Protein AF-A0A7S2RID3-F1 (afdb_monomer_lite)

InterPro domains:
  IPR044669 Voltage-dependent anion channel-forming protein YneE/VCCN1/2-like [PF25539] (15-288)
  IPR044669 Voltage-dependent anion channel-forming protein YneE/VCCN1/2-like [PTHR33281] (17-291)

Foldseek 3Di:
DDDDDDPDPVPPDPDPLLADACVVVVVCVVVLVVLLVVLLVVLQVLLVLLVVLLVLLLVLLVVLLLLLLVPCLDPLHDPQSVLLSLLLNLLSLLLLQCCLACVQAVHDRDPVNLCVQQDDDDPDPDDDPDDPCPPQDSQLSSLCSQQVLVVDDPVVVVVPVSVVSSVCSVPDDSLVSLVSNLVSCVVRCVVDDPVSNVVSVVSSVSSVVSSVSSVCSRVDADPPVSLVVSVVVLVVSLVCVLSNCCVVDVVPDDPVVSVVVSVVVNCVSVVSSVSSVLSSSNSNNDPSVVSSVVSVVVSVVSSVVSVVSVD

Sequence (311 aa):
GEFPSSLSATDIVSLPQLQLPIIPFELTAPVLGLLLVFRTDAAYERFKQGSALSWDMTASTRNVMRRFASWTARDICTDTERTAGRDLIDACCILHGWIMGEYLRGEEVSDAVTSKFLEQPSDDDDDDGRGSRSGSSLQTALLHKALAVRSLTEEERTAINVEELDRLGEHMTPSLAMTAISLGATQRLPSLTDQENIAIDDCFAELTINLANCEKLLRTPIPLGYTRYAVRFLWIWLILLPFALVRPFYQFGEQPILVLAMLFISYVFLSIEDIAVQIEEPFVTLPLELHQKWLLWDAEQMQALMRWTDK

Radius of gyration: 30.84 Å; chains: 1; bounding box: 90×43×79 Å

Structure (mmCIF, N/CA/C/O backbone):
data_AF-A0A7S2RID3-F1
#
_entry.id   AF-A0A7S2RID3-F1
#
loop_
_atom_site.group_PDB
_atom_site.id
_atom_site.type_symbol
_atom_site.label_atom_id
_atom_site.label_alt_id
_atom_site.label_comp_id
_atom_site.label_asym_id
_atom_site.label_entity_id
_atom_site.label_seq_id
_atom_site.pdbx_PDB_ins_code
_atom_site.Cartn_x
_atom_site.Cartn_y
_atom_site.Cartn_z
_atom_site.occupancy
_atom_site.B_iso_or_equiv
_atom_site.auth_seq_id
_atom_site.auth_comp_id
_atom_site.auth_asym_id
_atom_site.auth_atom_id
_atom_site.pdbx_PDB_model_num
ATOM 1 N N . GLY A 1 1 ? -65.624 -30.146 41.210 1.00 35.66 1 GLY A N 1
ATOM 2 C CA . GLY A 1 1 ? -64.317 -29.964 40.562 1.00 35.66 1 GLY A CA 1
ATOM 3 C C . GLY A 1 1 ? -64.118 -28.487 40.388 1.00 35.66 1 GLY A C 1
ATOM 4 O O . GLY A 1 1 ? -64.586 -27.943 39.401 1.00 35.66 1 GLY A O 1
ATOM 5 N N . GLU A 1 2 ? -63.554 -27.841 41.400 1.00 34.19 2 GLU A N 1
ATOM 6 C CA . GLU A 1 2 ? -63.254 -26.412 41.374 1.00 34.19 2 GLU A CA 1
ATOM 7 C C . GLU A 1 2 ? -61.849 -26.245 40.795 1.00 34.19 2 GLU A C 1
ATOM 9 O O . GLU A 1 2 ? -60.880 -26.767 41.342 1.00 34.19 2 GLU A O 1
ATOM 14 N N . PHE A 1 3 ? -61.750 -25.575 39.649 1.00 36.88 3 PHE A N 1
ATOM 15 C CA . PHE A 1 3 ? -60.478 -25.081 39.137 1.00 36.88 3 PHE A CA 1
ATOM 16 C C . PHE A 1 3 ? -60.140 -23.785 39.884 1.00 36.88 3 PHE A C 1
ATOM 18 O O . PHE A 1 3 ? -60.966 -22.870 39.866 1.00 36.88 3 PHE A O 1
ATOM 25 N N . PRO A 1 4 ? -58.959 -23.655 40.514 1.00 42.16 4 PRO A N 1
ATOM 26 C CA . PRO A 1 4 ? -58.543 -22.383 41.073 1.00 42.16 4 PRO A CA 1
ATOM 27 C C . PRO A 1 4 ? -58.105 -21.446 39.940 1.00 42.16 4 PRO A C 1
ATOM 29 O O . PRO A 1 4 ? -57.156 -21.706 39.200 1.00 42.16 4 PRO A O 1
ATOM 32 N N . SER A 1 5 ? -58.848 -20.353 39.807 1.00 49.66 5 SER A N 1
ATOM 33 C CA . SER A 1 5 ? -58.503 -19.154 39.052 1.00 49.66 5 SER A CA 1
ATOM 34 C C . SER A 1 5 ? -57.367 -18.377 39.730 1.00 49.66 5 SER A C 1
ATOM 36 O O . SER A 1 5 ? -57.306 -18.335 40.954 1.00 49.66 5 SER A O 1
ATOM 38 N N . SER A 1 6 ? -56.559 -17.708 38.900 1.00 43.12 6 SER A N 1
ATOM 39 C CA . SER A 1 6 ? -55.469 -16.762 39.202 1.00 43.12 6 SER A CA 1
ATOM 40 C C . SER A 1 6 ? -54.132 -17.348 39.678 1.00 43.12 6 SER A C 1
ATOM 42 O O . SER A 1 6 ? -53.769 -17.252 40.845 1.00 43.12 6 SER A O 1
ATOM 44 N N . LEU A 1 7 ? -53.333 -17.829 38.723 1.00 41.69 7 LEU A N 1
ATOM 45 C CA . LEU A 1 7 ? -51.889 -17.586 38.757 1.00 41.69 7 LEU A CA 1
ATOM 46 C C . LEU A 1 7 ? -51.685 -16.149 38.266 1.00 41.69 7 LEU A C 1
ATOM 48 O O . LEU A 1 7 ? -51.884 -15.865 37.083 1.00 41.69 7 LEU A O 1
ATOM 52 N N . SER A 1 8 ? -51.381 -15.220 39.170 1.00 38.81 8 SER A N 1
ATOM 53 C CA . SER A 1 8 ? -50.935 -13.892 38.765 1.00 38.81 8 SER A CA 1
ATOM 54 C C . SER A 1 8 ? -49.622 -14.035 37.995 1.00 38.81 8 SER A C 1
ATOM 56 O O . SER A 1 8 ? -48.714 -14.761 38.394 1.00 38.81 8 SER A O 1
ATOM 58 N N . ALA A 1 9 ? -49.492 -13.304 36.888 1.00 42.91 9 ALA A N 1
ATOM 59 C CA . ALA A 1 9 ? -48.269 -13.242 36.083 1.00 42.91 9 ALA A CA 1
ATOM 60 C C . ALA A 1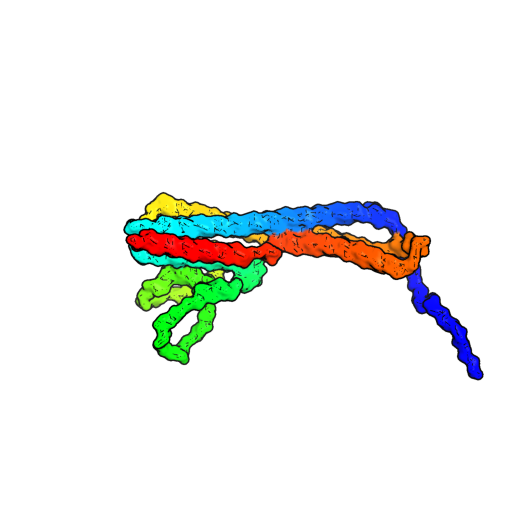 9 ? -47.052 -12.649 36.838 1.00 42.91 9 ALA A C 1
ATOM 62 O O . ALA A 1 9 ? -46.000 -12.439 36.246 1.00 42.91 9 ALA A O 1
ATOM 63 N N . THR A 1 10 ? -47.189 -12.371 38.138 1.00 47.78 10 THR A N 1
ATOM 64 C CA . THR A 1 10 ? -46.144 -11.856 39.030 1.00 47.78 10 THR A CA 1
ATOM 65 C C . THR A 1 10 ? -45.247 -12.944 39.619 1.00 47.78 10 THR A C 1
ATOM 67 O O . THR A 1 10 ? -44.202 -12.607 40.165 1.00 47.78 10 THR A O 1
ATOM 70 N N . ASP A 1 11 ? -45.618 -14.222 39.497 1.00 37.44 11 ASP A N 1
ATOM 71 C CA . ASP A 1 11 ? -44.883 -15.330 40.131 1.00 37.44 11 ASP A CA 1
ATOM 72 C C . ASP A 1 11 ? -43.911 -16.049 39.181 1.00 37.44 11 ASP A C 1
ATOM 74 O O . ASP A 1 11 ? -43.192 -16.967 39.582 1.00 37.44 11 ASP A O 1
ATOM 78 N N . ILE A 1 12 ? -43.833 -15.623 37.916 1.00 46.06 12 ILE A N 1
ATOM 79 C CA . ILE A 1 12 ? -42.855 -16.167 36.974 1.00 46.06 12 ILE A CA 1
ATOM 80 C C . ILE A 1 12 ? -41.541 -15.404 37.172 1.00 46.06 12 ILE A C 1
ATOM 82 O O . ILE A 1 12 ? -41.290 -14.358 36.584 1.00 46.06 12 ILE A O 1
ATOM 86 N N . VAL A 1 13 ? -40.696 -16.003 38.006 1.00 46.62 13 VAL A N 1
ATOM 87 C CA . VAL A 1 13 ? -39.291 -15.672 38.266 1.00 46.62 13 VAL A CA 1
ATOM 88 C C . VAL A 1 13 ? -39.058 -14.507 39.236 1.00 46.62 13 VAL A C 1
ATOM 90 O O . VAL A 1 13 ? -38.649 -13.407 38.870 1.00 46.62 13 VAL A O 1
ATOM 93 N N . SER A 1 14 ? -39.165 -14.803 40.533 1.00 47.06 14 SER A N 1
ATOM 94 C CA . SER A 1 14 ? -38.423 -14.082 41.571 1.00 47.06 14 SER A CA 1
ATOM 95 C C . SER A 1 14 ? -36.916 -14.348 41.406 1.00 47.06 14 SER A C 1
ATOM 97 O O . SER A 1 14 ? -36.317 -15.118 42.161 1.00 47.06 14 SER A O 1
ATOM 99 N N . LEU A 1 15 ? -36.293 -13.765 40.375 1.00 48.03 15 LEU A N 1
ATOM 100 C CA . LEU A 1 15 ? -34.836 -13.677 40.306 1.00 48.03 15 LEU A CA 1
ATOM 101 C C . LEU A 1 15 ? -34.362 -12.893 41.539 1.00 48.03 15 LEU A C 1
ATOM 103 O O . LEU A 1 15 ? -35.001 -11.896 41.896 1.00 48.03 15 LEU A O 1
ATOM 107 N N . PRO A 1 16 ? -33.258 -13.290 42.199 1.00 51.72 16 PRO A N 1
ATOM 108 C CA . PRO A 1 16 ? -32.632 -12.417 43.181 1.00 51.72 16 PRO A CA 1
ATOM 109 C C . PRO A 1 16 ? -32.383 -11.067 42.502 1.00 51.72 16 PRO A C 1
ATOM 111 O O . PRO A 1 16 ? -31.773 -11.016 41.433 1.00 51.72 16 PRO A O 1
ATOM 114 N N . GLN A 1 17 ? -32.907 -9.981 43.079 1.00 62.25 17 GLN A N 1
ATOM 115 C CA . GLN A 1 17 ? -32.712 -8.637 42.542 1.00 62.25 17 GLN A CA 1
ATOM 116 C C . GLN A 1 17 ? -31.235 -8.263 42.710 1.00 62.25 17 GLN A C 1
ATOM 118 O O . GLN A 1 17 ? -30.842 -7.666 43.711 1.00 62.25 17 GLN A O 1
ATOM 123 N N . LEU A 1 18 ? -30.402 -8.660 41.747 1.00 66.81 18 LEU A N 1
ATOM 124 C CA . LEU A 1 18 ? -29.015 -8.238 41.659 1.00 66.81 18 LEU A CA 1
ATOM 125 C C . LEU A 1 18 ? -29.032 -6.740 41.327 1.00 66.81 18 LEU A C 1
ATOM 127 O O . LEU A 1 18 ? -29.261 -6.345 40.188 1.00 66.81 18 LEU A O 1
ATOM 131 N N . GLN A 1 19 ? -28.899 -5.902 42.352 1.00 74.38 19 GLN A N 1
ATOM 132 C CA . GLN A 1 19 ? -28.949 -4.446 42.236 1.00 74.38 19 GLN A CA 1
ATOM 133 C C . GLN A 1 19 ? -27.549 -3.880 42.429 1.00 74.38 19 GLN A C 1
ATOM 135 O O . GLN A 1 19 ? -26.900 -4.173 43.435 1.00 74.38 19 GLN A O 1
ATOM 140 N N . LEU A 1 20 ? -27.104 -3.039 41.496 1.00 85.25 20 LEU A N 1
ATOM 141 C CA . LEU A 1 20 ? -25.837 -2.326 41.618 1.00 85.25 20 LEU A CA 1
ATOM 142 C C . LEU A 1 20 ? -26.077 -0.835 41.892 1.00 85.25 20 LEU A C 1
ATOM 144 O O . LEU A 1 20 ? -27.026 -0.255 41.360 1.00 85.25 20 LEU A O 1
ATOM 148 N N . PRO A 1 21 ? -25.238 -0.187 42.718 1.00 87.38 21 PRO A N 1
ATOM 149 C CA . PRO A 1 21 ? -25.270 1.264 42.864 1.00 87.38 21 PRO A CA 1
ATOM 150 C C . PRO A 1 21 ? -24.861 1.946 41.546 1.00 87.38 21 PRO A C 1
ATOM 152 O O . PRO A 1 21 ? -23.990 1.444 40.839 1.00 87.38 21 PRO A O 1
ATOM 155 N N . ILE A 1 22 ? -25.450 3.108 41.236 1.00 87.06 22 ILE A N 1
ATOM 156 C CA . ILE A 1 22 ? -25.150 3.869 40.004 1.00 87.06 22 ILE A CA 1
ATOM 157 C C . ILE A 1 22 ? -23.853 4.689 40.091 1.00 87.06 22 ILE A C 1
ATOM 159 O O . ILE A 1 22 ? -23.191 4.903 39.081 1.00 87.06 22 ILE A O 1
ATOM 163 N N . ILE A 1 23 ? -23.437 5.078 41.302 1.00 90.00 23 ILE A N 1
ATOM 164 C CA . ILE A 1 23 ? -22.265 5.938 41.555 1.00 90.00 23 ILE A CA 1
ATOM 165 C C . ILE A 1 23 ? -20.981 5.425 40.865 1.00 90.00 23 ILE A C 1
ATOM 167 O O . ILE A 1 23 ? -20.293 6.221 40.228 1.00 90.00 23 ILE A O 1
ATOM 171 N N . PRO A 1 24 ? -20.635 4.119 40.909 1.00 90.12 24 PRO A N 1
ATOM 172 C CA . PRO A 1 24 ? -19.477 3.609 40.176 1.00 90.12 24 PRO A CA 1
ATOM 173 C C . PRO A 1 24 ? -19.556 3.831 38.660 1.00 90.12 24 PRO A C 1
ATOM 175 O O . PRO A 1 24 ? -18.526 4.065 38.034 1.00 90.12 24 PRO A O 1
ATOM 178 N N . PHE A 1 25 ? -20.747 3.791 38.058 1.00 90.94 25 PHE A N 1
ATOM 179 C CA . PHE A 1 25 ? -20.929 4.025 36.621 1.00 90.94 25 PHE A CA 1
ATOM 180 C C . PHE A 1 25 ? -20.755 5.496 36.267 1.00 90.94 25 PHE A C 1
ATOM 182 O O . PHE A 1 25 ? -20.102 5.796 35.275 1.00 90.94 25 PHE A O 1
ATOM 189 N N . GLU A 1 26 ? -21.256 6.408 37.099 1.00 90.94 26 GLU A N 1
ATOM 190 C CA . GLU A 1 26 ? -21.057 7.851 36.915 1.00 90.94 26 GLU A CA 1
ATOM 191 C C . GLU A 1 26 ? -19.574 8.236 36.989 1.00 90.94 26 GLU A C 1
ATOM 193 O O . GLU A 1 26 ? -19.104 9.051 36.201 1.00 90.94 26 GLU A O 1
ATOM 198 N N . LEU A 1 27 ? -18.815 7.604 37.890 1.00 93.88 27 LEU A N 1
ATOM 199 C CA . LEU A 1 27 ? -17.375 7.841 38.033 1.00 93.88 27 LEU A CA 1
ATOM 200 C C . LEU A 1 27 ? -16.550 7.213 36.902 1.00 93.88 27 LEU A C 1
ATOM 202 O O . LEU A 1 27 ? -15.526 7.764 36.501 1.00 93.88 27 LEU A O 1
ATOM 206 N N . THR A 1 28 ? -16.969 6.052 36.396 1.00 94.25 28 THR A N 1
ATOM 207 C CA . THR A 1 28 ? -16.218 5.304 35.374 1.00 94.25 28 THR A CA 1
ATOM 208 C C . THR A 1 28 ? -16.602 5.668 33.941 1.00 94.25 28 THR A C 1
ATOM 210 O O . THR A 1 28 ? -15.786 5.470 33.045 1.00 94.25 28 THR A O 1
ATOM 213 N N . ALA A 1 29 ? -17.784 6.245 33.700 1.00 92.56 29 ALA A N 1
ATOM 214 C CA . ALA A 1 29 ? -18.227 6.637 32.362 1.00 92.56 29 ALA A CA 1
ATOM 215 C C . ALA A 1 29 ? -17.296 7.661 31.676 1.00 92.56 29 ALA A C 1
ATOM 217 O O . ALA A 1 29 ? -16.956 7.441 30.512 1.00 92.56 29 ALA A O 1
ATOM 218 N N . PRO A 1 30 ? -16.795 8.721 32.349 1.00 94.31 30 PRO A N 1
ATOM 219 C CA . PRO A 1 30 ? -15.819 9.629 31.743 1.00 94.31 30 PRO A CA 1
ATOM 220 C C . PRO A 1 30 ? -14.499 8.933 31.398 1.00 94.31 30 PRO A C 1
ATOM 222 O O . PRO A 1 30 ? -13.898 9.221 30.367 1.00 94.31 30 PRO A O 1
ATOM 225 N N . VAL A 1 31 ? -14.064 7.989 32.240 1.00 93.94 31 VAL A N 1
ATOM 226 C CA . VAL A 1 31 ? -12.847 7.197 32.007 1.00 93.94 31 VAL A CA 1
ATOM 227 C C . VAL A 1 31 ? -13.021 6.298 30.784 1.00 93.94 31 VAL A C 1
ATOM 229 O O . VAL A 1 31 ? -12.125 6.243 29.947 1.00 93.94 31 VAL A O 1
ATOM 232 N N . LEU A 1 32 ? -14.180 5.643 30.646 1.00 93.69 32 LEU A N 1
ATOM 233 C CA . LEU A 1 32 ? -14.528 4.849 29.466 1.00 93.69 32 LEU A CA 1
ATOM 234 C C . LEU A 1 32 ? -14.538 5.710 28.200 1.00 93.69 32 LEU A C 1
ATOM 236 O O . LEU A 1 32 ? -13.930 5.332 27.203 1.00 93.69 32 LEU A O 1
ATOM 240 N N . GLY A 1 33 ? -15.185 6.877 28.254 1.00 92.56 33 GLY A N 1
ATOM 241 C CA . GLY A 1 33 ? -15.228 7.815 27.134 1.00 92.56 33 GLY A CA 1
ATOM 242 C C . GLY A 1 33 ? -13.831 8.260 26.700 1.00 92.56 33 GLY A C 1
ATOM 243 O O . GLY A 1 33 ? -13.496 8.168 25.524 1.00 92.56 33 GLY A O 1
ATOM 244 N N . LEU A 1 34 ? -12.986 8.669 27.649 1.00 93.19 34 LEU A N 1
ATOM 245 C CA . LEU A 1 34 ? -11.610 9.085 27.370 1.00 93.19 34 LEU A CA 1
ATOM 246 C C . LEU A 1 34 ? -10.763 7.945 26.788 1.00 93.19 34 LEU A C 1
ATOM 248 O O . LEU A 1 34 ? -9.993 8.152 25.852 1.00 93.19 34 LEU A O 1
ATOM 252 N N . LEU A 1 35 ? -10.919 6.736 27.327 1.00 92.19 35 LEU A N 1
ATOM 253 C CA . LEU A 1 35 ? -10.219 5.550 26.847 1.00 92.19 35 LEU A CA 1
ATOM 254 C C . LEU A 1 35 ? -10.598 5.219 25.395 1.00 92.19 35 LEU A C 1
ATOM 256 O O . LEU A 1 35 ? -9.714 4.906 24.601 1.00 92.19 35 LEU A O 1
ATOM 260 N N . LEU A 1 36 ? -11.879 5.340 25.033 1.00 92.56 36 LEU A N 1
ATOM 261 C CA . LEU A 1 36 ? -12.332 5.134 23.657 1.00 92.56 36 LEU A CA 1
ATOM 262 C C . LEU A 1 36 ? -11.823 6.223 22.718 1.00 92.56 36 LEU A C 1
ATOM 264 O O . LEU A 1 36 ? -11.374 5.897 21.626 1.00 92.56 36 LEU A O 1
ATOM 268 N N . VAL A 1 37 ? -11.814 7.486 23.157 1.00 94.00 37 VAL A N 1
ATOM 269 C CA . VAL A 1 37 ? -11.265 8.601 22.369 1.00 94.00 37 VAL A CA 1
ATOM 270 C C . VAL A 1 37 ? -9.793 8.365 22.042 1.00 94.00 37 VAL A C 1
ATOM 272 O O . VAL A 1 37 ? -9.417 8.415 20.873 1.00 94.00 37 VAL A O 1
ATOM 275 N N . PHE A 1 38 ? -8.960 8.049 23.038 1.00 92.75 38 PHE A N 1
ATOM 276 C CA . PHE A 1 38 ? -7.546 7.762 22.783 1.00 92.75 38 PHE A CA 1
ATOM 277 C C . PHE A 1 38 ? -7.351 6.546 21.880 1.00 92.75 38 PHE A C 1
ATOM 279 O O . PHE A 1 38 ? -6.426 6.522 21.069 1.00 92.75 38 PHE A O 1
ATOM 286 N N . ARG A 1 39 ? -8.239 5.554 21.985 1.00 92.25 39 ARG A N 1
ATOM 287 C CA . ARG A 1 39 ? -8.187 4.384 21.119 1.00 92.25 39 ARG A CA 1
ATOM 288 C C . ARG A 1 39 ? -8.486 4.743 19.671 1.00 92.25 39 ARG A C 1
ATOM 290 O O . ARG A 1 39 ? -7.715 4.376 18.788 1.00 92.25 39 ARG A O 1
ATOM 297 N N . THR A 1 40 ? -9.571 5.473 19.436 1.00 94.06 40 THR A N 1
ATOM 298 C CA . THR A 1 40 ? -9.921 5.949 18.096 1.00 94.06 40 THR A CA 1
ATOM 299 C C . THR A 1 40 ? -8.849 6.867 17.525 1.00 94.06 40 THR A C 1
ATOM 301 O O . THR A 1 40 ? -8.566 6.778 16.339 1.00 94.06 40 THR A O 1
ATOM 304 N N . ASP A 1 41 ? -8.212 7.697 18.353 1.00 94.62 41 ASP A N 1
ATOM 305 C CA . ASP A 1 41 ? -7.150 8.613 17.930 1.00 94.62 41 ASP A CA 1
ATOM 306 C C . ASP A 1 41 ? -5.894 7.855 17.469 1.00 94.62 41 ASP A C 1
ATOM 308 O O . ASP A 1 41 ? -5.390 8.087 16.371 1.00 94.62 41 ASP A O 1
ATOM 312 N N . ALA A 1 42 ? -5.446 6.862 18.245 1.00 93.44 42 ALA A N 1
ATOM 313 C CA . ALA A 1 42 ? -4.314 6.016 17.871 1.00 93.44 42 ALA A CA 1
ATOM 314 C C . ALA A 1 42 ? -4.574 5.219 16.579 1.00 93.44 42 ALA A C 1
ATOM 316 O O . ALA A 1 42 ? -3.691 5.111 15.724 1.00 93.44 42 ALA A O 1
ATOM 317 N N . ALA A 1 43 ? -5.786 4.679 16.423 1.00 93.56 43 ALA A N 1
ATOM 318 C CA . ALA A 1 43 ? -6.184 3.966 15.213 1.00 93.56 43 ALA A CA 1
ATOM 319 C C . ALA A 1 43 ? -6.299 4.918 14.006 1.00 93.56 43 ALA A C 1
ATOM 321 O O . ALA A 1 43 ? -5.843 4.596 12.910 1.00 93.56 43 ALA A O 1
ATOM 322 N N . TYR A 1 44 ? -6.820 6.130 14.209 1.00 95.25 44 TYR A N 1
ATOM 323 C CA . TYR A 1 44 ? -6.929 7.148 13.167 1.00 95.25 44 TYR A CA 1
ATOM 324 C C . TYR A 1 44 ? -5.566 7.654 12.679 1.00 95.25 44 TYR A C 1
ATOM 326 O O . TYR A 1 44 ? -5.363 7.821 11.476 1.00 95.25 44 TYR A O 1
ATOM 334 N N . GLU A 1 45 ? -4.601 7.866 13.574 1.00 95.44 45 GLU A N 1
ATOM 335 C CA . GLU A 1 45 ? -3.252 8.285 13.181 1.00 95.44 45 GLU A CA 1
ATOM 336 C C . GLU A 1 45 ? -2.569 7.213 12.316 1.00 95.44 45 GLU A C 1
ATOM 338 O O . GLU A 1 45 ? -1.961 7.522 11.289 1.00 95.44 45 GLU A O 1
ATOM 343 N N . ARG A 1 46 ? -2.758 5.934 12.661 1.00 94.81 46 ARG A N 1
ATOM 344 C CA . ARG A 1 46 ? -2.320 4.800 11.838 1.00 94.81 46 ARG A CA 1
ATOM 345 C C . ARG A 1 46 ? -3.015 4.781 10.473 1.00 94.81 46 ARG A C 1
ATOM 347 O O . ARG A 1 46 ? -2.340 4.597 9.459 1.00 94.81 46 ARG A O 1
ATOM 354 N N . PHE A 1 47 ? -4.325 5.032 10.432 1.00 95.62 47 PHE A N 1
ATOM 355 C CA . PHE A 1 47 ? -5.083 5.140 9.184 1.00 95.62 47 PHE A CA 1
ATOM 356 C C . PHE A 1 47 ? -4.532 6.236 8.265 1.00 95.62 47 PHE A C 1
ATOM 358 O O . PHE A 1 47 ? -4.258 6.013 7.084 1.00 95.62 47 PHE A O 1
ATOM 365 N N . LYS A 1 48 ? -4.319 7.425 8.831 1.00 96.00 48 LYS A N 1
ATOM 366 C CA . LYS A 1 48 ? -3.774 8.587 8.129 1.00 96.00 48 LYS A CA 1
ATOM 367 C C . LYS A 1 48 ? -2.379 8.308 7.565 1.00 96.00 48 LYS A C 1
ATOM 369 O O . LYS A 1 48 ? -2.111 8.670 6.420 1.00 96.00 48 LYS A O 1
ATOM 374 N N . GLN A 1 49 ? -1.516 7.644 8.335 1.00 96.19 49 GLN A N 1
ATOM 375 C CA . GLN A 1 49 ? -0.190 7.227 7.873 1.00 96.19 49 GLN A CA 1
ATOM 376 C C . GLN A 1 49 ? -0.277 6.222 6.719 1.00 96.19 49 GLN A C 1
ATOM 378 O O . GLN A 1 49 ? 0.403 6.403 5.714 1.00 96.19 49 GLN A O 1
ATOM 383 N N . GLY A 1 50 ? -1.148 5.211 6.813 1.00 95.06 50 GLY A N 1
ATOM 384 C CA . GLY A 1 50 ? -1.360 4.247 5.727 1.00 95.06 50 GLY A CA 1
ATOM 385 C C . GLY A 1 50 ? -1.844 4.909 4.435 1.00 95.06 50 GLY A C 1
ATOM 386 O O . GLY A 1 50 ? -1.340 4.606 3.355 1.00 95.06 50 GLY A O 1
ATOM 387 N N . SER A 1 51 ? -2.754 5.881 4.552 1.00 95.12 51 SER A N 1
ATOM 388 C CA . SER A 1 51 ? -3.219 6.683 3.416 1.00 95.12 51 SER A CA 1
ATOM 389 C C . SER A 1 51 ? -2.070 7.452 2.760 1.00 95.12 51 SER A C 1
ATOM 391 O O . SER A 1 51 ? -1.862 7.319 1.555 1.00 95.12 51 SER A O 1
ATOM 393 N N . ALA A 1 52 ? -1.264 8.182 3.540 1.00 96.56 52 ALA A N 1
ATOM 394 C CA . ALA A 1 52 ? -0.107 8.915 3.020 1.00 96.56 52 ALA A CA 1
ATOM 395 C C . ALA A 1 52 ? 0.885 7.993 2.286 1.00 96.56 52 ALA A C 1
ATOM 397 O O . ALA A 1 52 ? 1.228 8.253 1.136 1.00 96.56 52 ALA A O 1
ATOM 398 N N . LEU A 1 53 ? 1.244 6.858 2.896 1.00 96.12 53 LEU A N 1
ATOM 399 C CA . LEU A 1 53 ? 2.160 5.885 2.297 1.00 96.12 53 LEU A CA 1
ATOM 400 C C . LEU A 1 53 ? 1.635 5.298 0.978 1.00 96.12 53 LEU A C 1
ATOM 402 O O . LEU A 1 53 ? 2.414 5.068 0.054 1.00 96.12 53 LEU A O 1
ATOM 406 N N . SER A 1 54 ? 0.320 5.085 0.855 1.00 94.94 54 SER A N 1
ATOM 407 C CA . SER A 1 54 ? -0.282 4.591 -0.392 1.00 94.94 54 SER A CA 1
ATOM 408 C C . SER A 1 54 ? -0.163 5.595 -1.551 1.00 94.94 54 SER A C 1
ATOM 410 O O . SER A 1 54 ? 0.083 5.213 -2.704 1.00 94.94 54 SER A O 1
ATOM 412 N N . TRP A 1 55 ? -0.263 6.893 -1.247 1.00 95.00 55 TRP A N 1
ATOM 413 C CA . TRP A 1 55 ? -0.037 7.962 -2.216 1.00 95.00 55 TRP A CA 1
ATOM 414 C C . TRP A 1 55 ? 1.436 8.078 -2.589 1.00 95.00 55 TRP A C 1
ATOM 416 O O . TRP A 1 55 ? 1.737 8.148 -3.781 1.00 95.00 55 TRP A O 1
ATOM 426 N N . ASP A 1 56 ? 2.336 8.023 -1.605 1.00 96.75 56 ASP A N 1
ATOM 427 C CA . ASP A 1 56 ? 3.784 8.088 -1.825 1.00 96.75 56 ASP A CA 1
ATOM 428 C C . ASP A 1 56 ? 4.261 6.925 -2.709 1.00 96.75 56 ASP A C 1
ATOM 430 O O . ASP A 1 56 ? 4.950 7.139 -3.704 1.00 96.75 56 ASP A O 1
ATOM 434 N N . MET A 1 57 ? 3.792 5.702 -2.446 1.00 95.69 57 MET A N 1
ATOM 435 C CA . MET A 1 57 ? 4.052 4.525 -3.287 1.00 95.69 57 MET A CA 1
ATOM 436 C C . MET A 1 57 ? 3.610 4.736 -4.746 1.00 95.69 57 MET A C 1
ATOM 438 O O . MET A 1 57 ? 4.337 4.422 -5.695 1.00 95.69 57 MET A O 1
ATOM 442 N N . THR A 1 58 ? 2.417 5.300 -4.945 1.00 95.62 58 THR A N 1
ATOM 443 C CA . THR A 1 58 ? 1.893 5.596 -6.286 1.00 95.62 58 THR A CA 1
ATOM 444 C C . THR A 1 58 ? 2.705 6.703 -6.966 1.00 95.62 58 THR A C 1
ATOM 446 O O . THR A 1 58 ? 3.000 6.613 -8.158 1.00 95.62 58 THR A O 1
ATOM 449 N N . ALA A 1 59 ? 3.103 7.737 -6.224 1.00 96.12 59 ALA A N 1
ATOM 450 C CA . ALA A 1 59 ? 3.901 8.848 -6.729 1.00 96.12 59 ALA A CA 1
ATOM 451 C C . ALA A 1 59 ? 5.307 8.402 -7.159 1.00 96.12 59 ALA A C 1
ATOM 453 O O . ALA A 1 59 ? 5.724 8.714 -8.277 1.00 96.12 59 ALA A O 1
ATOM 454 N N . SER A 1 60 ? 6.011 7.619 -6.337 1.00 96.50 60 SER A N 1
ATOM 455 C CA . SER A 1 60 ? 7.335 7.097 -6.692 1.00 96.50 60 SER A CA 1
ATOM 456 C C . SER A 1 60 ? 7.258 6.156 -7.900 1.00 96.50 60 SER A C 1
ATOM 458 O O . SER A 1 60 ? 8.085 6.261 -8.805 1.00 96.50 60 SER A O 1
ATOM 460 N N . THR A 1 61 ? 6.211 5.324 -8.004 1.00 96.75 61 THR A N 1
ATOM 461 C CA . THR A 1 61 ? 5.989 4.482 -9.197 1.00 96.75 61 THR A CA 1
ATOM 462 C C . THR A 1 61 ? 5.785 5.331 -10.458 1.00 96.75 61 THR A C 1
ATOM 464 O O . THR A 1 61 ? 6.429 5.093 -11.481 1.00 96.75 61 THR A O 1
ATOM 467 N N . ARG A 1 62 ? 4.953 6.383 -10.388 1.00 95.94 62 ARG A N 1
ATOM 468 C CA . ARG A 1 62 ? 4.772 7.337 -11.498 1.00 95.94 62 ARG A CA 1
ATOM 469 C C . ARG A 1 62 ? 6.080 8.010 -11.896 1.00 95.94 62 ARG A C 1
ATOM 471 O O . ARG A 1 62 ? 6.313 8.219 -13.084 1.00 95.94 62 ARG A O 1
ATOM 478 N N . ASN A 1 63 ? 6.932 8.356 -10.932 1.00 95.88 63 ASN A N 1
ATOM 479 C CA . ASN A 1 63 ? 8.226 8.978 -11.206 1.00 95.88 63 ASN A CA 1
ATOM 480 C C . ASN A 1 63 ? 9.151 8.050 -12.002 1.00 95.88 63 ASN A C 1
ATOM 482 O O . ASN A 1 63 ? 9.786 8.519 -12.949 1.00 95.88 63 ASN A O 1
ATOM 486 N N . VAL A 1 64 ? 9.179 6.754 -11.671 1.00 96.12 64 VAL A N 1
ATOM 487 C CA . VAL A 1 64 ? 9.909 5.730 -12.436 1.00 96.12 64 VAL A CA 1
ATOM 488 C C . VAL A 1 64 ? 9.351 5.625 -13.858 1.00 96.12 64 VAL A C 1
ATOM 490 O O . VAL A 1 64 ? 10.089 5.812 -14.826 1.00 96.12 64 VAL A O 1
ATOM 493 N N . MET A 1 65 ? 8.034 5.431 -13.999 1.00 96.12 65 MET A N 1
ATOM 494 C CA . MET A 1 65 ? 7.368 5.325 -15.307 1.00 96.12 65 MET A CA 1
ATOM 495 C C . MET A 1 65 ? 7.618 6.555 -16.185 1.00 96.12 65 MET A C 1
ATOM 497 O O . MET A 1 65 ? 7.932 6.429 -17.367 1.00 96.12 65 MET A O 1
ATOM 501 N N . ARG A 1 66 ? 7.535 7.757 -15.601 1.00 95.25 66 ARG A N 1
ATOM 502 C CA . ARG A 1 66 ? 7.784 9.019 -16.301 1.00 95.25 66 ARG A CA 1
ATOM 503 C C . ARG A 1 66 ? 9.211 9.092 -16.841 1.00 95.25 66 ARG A C 1
ATOM 505 O O . ARG A 1 66 ? 9.392 9.575 -17.955 1.00 95.25 66 ARG A O 1
ATOM 512 N N . ARG A 1 67 ? 10.213 8.644 -16.075 1.00 94.62 67 ARG A N 1
ATOM 513 C CA . ARG A 1 67 ? 11.621 8.644 -16.510 1.00 94.62 67 ARG A CA 1
ATOM 514 C C . ARG A 1 67 ? 11.840 7.676 -17.664 1.00 94.62 67 ARG A C 1
ATOM 516 O O . ARG A 1 67 ? 12.406 8.091 -18.675 1.00 94.62 67 ARG A O 1
ATOM 523 N N . PHE A 1 68 ? 11.299 6.458 -17.566 1.00 94.25 68 PHE A N 1
ATOM 524 C CA . PHE A 1 68 ? 11.308 5.509 -18.680 1.00 94.25 68 PHE A CA 1
ATOM 525 C C . PHE A 1 68 ? 10.652 6.102 -19.924 1.00 94.25 68 PHE A C 1
ATOM 527 O O . PHE A 1 68 ? 11.275 6.111 -20.983 1.00 94.25 68 PHE A O 1
ATOM 534 N N . ALA A 1 69 ? 9.462 6.690 -19.798 1.00 93.12 69 ALA A N 1
ATOM 535 C CA . ALA A 1 69 ? 8.772 7.303 -20.926 1.00 93.12 69 ALA A CA 1
ATOM 536 C C . ALA A 1 69 ? 9.588 8.443 -21.558 1.00 93.12 69 ALA A C 1
ATOM 538 O O . ALA A 1 69 ? 9.773 8.476 -22.771 1.00 93.12 69 ALA A O 1
ATOM 539 N N . SER A 1 70 ? 10.120 9.362 -20.744 1.00 91.88 70 SER A N 1
ATOM 540 C CA . SER A 1 70 ? 10.828 10.540 -21.251 1.00 91.88 70 SER A CA 1
ATOM 541 C C . SER A 1 70 ? 12.175 10.226 -21.897 1.00 91.88 70 SER A C 1
ATOM 543 O O . SER A 1 70 ? 12.559 10.894 -22.852 1.00 91.88 70 SER A O 1
ATOM 545 N N . TRP A 1 71 ? 12.916 9.247 -21.372 1.00 91.69 71 TRP A N 1
ATOM 546 C CA . TRP A 1 71 ? 14.277 8.979 -21.839 1.00 91.69 71 TRP A CA 1
ATOM 547 C C . TRP A 1 71 ? 14.331 7.982 -22.985 1.00 91.69 71 TRP A C 1
ATOM 549 O O . TRP A 1 71 ? 15.231 8.095 -23.815 1.00 91.69 71 TRP A O 1
ATOM 559 N N . THR A 1 72 ? 13.358 7.072 -23.071 1.00 90.31 72 THR A N 1
ATOM 560 C CA . THR A 1 72 ? 13.256 6.134 -24.198 1.00 90.31 72 THR A CA 1
ATOM 561 C C . THR A 1 72 ? 12.605 6.758 -25.430 1.00 90.31 72 THR A C 1
ATOM 563 O O . THR A 1 72 ? 12.889 6.320 -26.534 1.00 90.31 72 THR A O 1
ATOM 566 N N . ALA A 1 73 ? 11.820 7.832 -25.285 1.00 87.12 73 ALA A N 1
ATOM 567 C CA . ALA A 1 73 ? 11.221 8.563 -26.409 1.00 87.12 73 ALA A CA 1
ATOM 568 C C . ALA A 1 73 ? 12.207 9.435 -27.220 1.00 87.12 73 ALA A C 1
ATOM 570 O O . ALA A 1 73 ? 11.800 10.112 -28.163 1.00 87.12 73 ALA A O 1
ATOM 571 N N . ARG A 1 74 ? 13.494 9.475 -26.851 1.00 86.38 74 ARG A N 1
ATOM 572 C CA . ARG A 1 74 ? 14.503 10.311 -27.520 1.00 86.38 74 ARG A CA 1
ATOM 573 C C . ARG A 1 74 ? 14.941 9.709 -28.851 1.00 86.38 74 ARG A C 1
ATOM 575 O O . ARG A 1 74 ? 15.101 8.501 -28.953 1.00 86.38 74 ARG A O 1
ATOM 582 N N . ASP A 1 75 ? 15.290 10.561 -29.811 1.00 82.31 75 ASP A N 1
ATOM 583 C CA . ASP A 1 75 ? 15.762 10.159 -31.152 1.00 82.31 75 ASP A CA 1
ATOM 584 C C . ASP A 1 75 ? 17.021 9.283 -31.149 1.00 82.31 75 ASP A C 1
ATOM 586 O O . ASP A 1 75 ? 17.258 8.537 -32.092 1.00 82.31 75 ASP A O 1
ATOM 590 N N . ILE A 1 76 ? 17.821 9.357 -30.083 1.00 85.81 76 ILE A N 1
ATOM 591 C CA . ILE A 1 76 ? 19.027 8.534 -29.904 1.00 85.81 76 ILE A CA 1
ATOM 592 C C . ILE A 1 76 ? 18.653 7.064 -29.643 1.00 85.81 76 ILE A C 1
ATOM 594 O O . ILE A 1 76 ? 19.435 6.173 -29.963 1.00 85.81 76 ILE A O 1
ATOM 598 N N . CYS A 1 77 ? 17.468 6.812 -29.077 1.00 85.88 77 CYS A N 1
ATOM 599 C CA . CYS A 1 77 ? 17.013 5.479 -28.715 1.00 85.88 77 CYS A CA 1
ATOM 600 C C . CYS A 1 77 ? 16.425 4.732 -29.917 1.00 85.88 77 CYS A C 1
ATOM 602 O O . CYS A 1 77 ? 15.577 5.243 -30.655 1.00 85.88 77 CYS A O 1
ATOM 604 N N . THR A 1 78 ? 16.849 3.481 -30.051 1.00 88.38 78 THR A N 1
ATOM 605 C CA . THR A 1 78 ? 16.376 2.520 -31.053 1.00 88.38 78 THR A CA 1
ATOM 606 C C . THR A 1 78 ? 14.931 2.074 -30.793 1.00 88.38 78 THR A C 1
ATOM 608 O O . THR A 1 78 ? 14.423 2.158 -29.673 1.00 88.38 78 THR A O 1
ATOM 611 N N . ASP A 1 79 ? 14.252 1.541 -31.812 1.00 86.75 79 ASP A N 1
ATOM 612 C CA . ASP A 1 79 ? 12.875 1.032 -31.671 1.00 86.75 79 ASP A CA 1
ATOM 613 C C . ASP A 1 79 ? 12.757 -0.119 -30.655 1.00 86.75 79 ASP A C 1
ATOM 615 O O . ASP A 1 79 ? 11.724 -0.287 -29.992 1.00 86.75 79 ASP A O 1
ATOM 619 N N . THR A 1 80 ? 13.831 -0.896 -30.484 1.00 86.81 80 THR A N 1
ATOM 620 C CA . THR A 1 80 ? 13.920 -1.955 -29.471 1.00 86.81 80 THR A CA 1
ATOM 621 C C . THR A 1 80 ? 13.991 -1.368 -28.061 1.00 86.81 80 THR A C 1
ATOM 623 O O . THR A 1 80 ? 13.265 -1.834 -27.184 1.00 86.81 80 THR A O 1
ATOM 626 N N . GLU A 1 81 ? 14.761 -0.297 -27.844 1.00 88.88 81 GLU A N 1
ATOM 627 C CA . GLU A 1 81 ? 14.811 0.439 -26.571 1.00 88.88 81 GLU A CA 1
ATOM 628 C C . GLU A 1 81 ? 13.488 1.149 -26.257 1.00 88.88 81 GLU A C 1
ATOM 630 O O . GLU A 1 81 ? 13.034 1.133 -25.114 1.00 88.88 81 GLU A O 1
ATOM 635 N N . ARG A 1 82 ? 12.815 1.718 -27.267 1.00 88.94 82 ARG A N 1
ATOM 636 C CA . ARG A 1 82 ? 11.464 2.295 -27.116 1.00 88.94 82 ARG A CA 1
ATOM 637 C C . ARG A 1 82 ? 10.452 1.240 -26.674 1.00 88.94 82 ARG A C 1
ATOM 639 O O . ARG A 1 82 ? 9.611 1.501 -25.813 1.00 88.94 82 ARG A O 1
ATOM 646 N N . THR A 1 83 ? 10.539 0.038 -27.240 1.00 88.81 83 THR A N 1
ATOM 647 C CA . THR A 1 83 ? 9.690 -1.095 -26.845 1.00 88.81 83 THR A CA 1
ATOM 648 C C . THR A 1 83 ? 10.040 -1.588 -25.443 1.00 88.81 83 THR A C 1
ATOM 650 O O . THR A 1 83 ? 9.136 -1.776 -24.635 1.00 88.81 83 THR A O 1
ATOM 653 N N . ALA A 1 84 ? 11.329 -1.673 -25.103 1.00 89.50 84 ALA A N 1
ATOM 654 C CA . ALA A 1 84 ? 11.776 -1.998 -23.751 1.00 89.50 84 ALA A CA 1
ATOM 655 C C . ALA A 1 84 ? 11.284 -0.979 -22.712 1.00 89.50 84 ALA A C 1
ATOM 657 O O . ALA A 1 84 ? 10.831 -1.372 -21.642 1.00 89.50 84 ALA A O 1
ATOM 658 N N . GLY A 1 85 ? 11.287 0.317 -23.035 1.00 91.25 85 GLY A N 1
ATOM 659 C CA . GLY A 1 85 ? 10.706 1.357 -22.185 1.00 91.25 85 GLY A CA 1
ATOM 660 C C . GLY A 1 85 ? 9.220 1.129 -21.902 1.00 91.25 85 GLY A C 1
ATOM 661 O O . GLY A 1 85 ? 8.789 1.258 -20.757 1.00 91.25 85 GLY A O 1
ATOM 662 N N . ARG A 1 86 ? 8.439 0.731 -22.916 1.00 90.94 86 ARG A N 1
ATOM 663 C CA . ARG A 1 86 ? 7.018 0.377 -22.749 1.00 90.94 86 ARG A CA 1
ATOM 664 C C . ARG A 1 86 ? 6.833 -0.862 -21.871 1.00 90.94 86 ARG A C 1
ATOM 666 O O . ARG A 1 86 ? 6.012 -0.819 -20.959 1.00 90.94 86 ARG A O 1
ATOM 673 N N . ASP A 1 87 ? 7.630 -1.908 -22.088 1.00 91.00 87 ASP A N 1
ATOM 674 C CA . ASP A 1 87 ? 7.594 -3.128 -21.271 1.00 91.00 87 ASP A CA 1
ATOM 675 C C . ASP A 1 87 ? 7.944 -2.855 -19.802 1.00 91.00 87 ASP A C 1
ATOM 677 O O . ASP A 1 87 ? 7.307 -3.401 -18.902 1.00 91.00 87 ASP A O 1
ATOM 681 N N . LEU A 1 88 ? 8.932 -1.992 -19.545 1.00 93.00 88 LEU A N 1
ATOM 682 C CA . LEU A 1 88 ? 9.333 -1.598 -18.191 1.00 93.00 88 LEU A CA 1
ATOM 683 C C . LEU A 1 88 ? 8.250 -0.758 -17.501 1.00 93.00 88 LEU A C 1
ATOM 685 O O . LEU A 1 88 ? 7.995 -0.952 -16.314 1.00 93.00 88 LEU A O 1
ATOM 689 N N . ILE A 1 89 ? 7.564 0.127 -18.234 1.00 94.25 89 ILE A N 1
ATOM 690 C CA . ILE A 1 89 ? 6.395 0.864 -17.723 1.00 94.25 89 ILE A CA 1
ATOM 691 C C . ILE A 1 89 ? 5.268 -0.106 -17.343 1.00 94.25 89 ILE A C 1
ATOM 693 O O . ILE A 1 89 ? 4.695 0.021 -16.259 1.00 94.25 89 ILE A O 1
ATOM 697 N N . ASP A 1 90 ? 4.972 -1.091 -18.194 1.00 91.75 90 ASP A N 1
ATOM 698 C CA . ASP A 1 90 ? 3.988 -2.135 -17.890 1.00 91.75 90 ASP A CA 1
ATOM 699 C C . ASP A 1 90 ? 4.405 -2.948 -16.655 1.00 91.75 90 ASP A C 1
ATOM 701 O O . ASP A 1 90 ? 3.584 -3.181 -15.769 1.00 91.75 90 ASP A O 1
ATOM 705 N N . ALA A 1 91 ? 5.682 -3.334 -16.551 1.00 92.25 91 ALA A N 1
ATOM 706 C CA . ALA A 1 91 ? 6.216 -4.056 -15.397 1.00 92.25 91 ALA A CA 1
ATOM 707 C C . ALA A 1 91 ? 6.079 -3.244 -14.096 1.00 92.25 91 ALA A C 1
ATOM 709 O O . ALA A 1 91 ? 5.699 -3.802 -13.067 1.00 92.25 91 ALA A O 1
ATOM 710 N N . CYS A 1 92 ? 6.298 -1.924 -14.132 1.00 94.44 92 CYS A N 1
ATOM 711 C CA . CYS A 1 92 ? 6.035 -1.035 -12.996 1.00 94.44 92 CYS A CA 1
ATOM 712 C C . CYS A 1 92 ? 4.547 -0.988 -12.613 1.00 94.44 92 CYS A C 1
ATOM 714 O O . CYS A 1 92 ? 4.225 -0.981 -11.425 1.00 94.44 92 CYS A O 1
ATOM 716 N N . CYS A 1 93 ? 3.635 -0.981 -13.591 1.00 93.06 93 CYS A N 1
ATOM 717 C CA . CYS A 1 93 ? 2.193 -1.014 -13.324 1.00 93.06 93 CYS A CA 1
ATOM 718 C C . CYS A 1 93 ? 1.765 -2.337 -12.681 1.00 93.06 93 CYS A C 1
ATOM 720 O O . CYS A 1 93 ? 0.961 -2.341 -11.748 1.00 93.06 93 CYS A O 1
ATOM 722 N N . ILE A 1 94 ? 2.319 -3.450 -13.169 1.00 91.19 94 ILE A N 1
ATOM 723 C CA . ILE A 1 94 ? 2.096 -4.779 -12.603 1.00 91.19 94 ILE A CA 1
ATOM 724 C C . ILE A 1 94 ? 2.622 -4.839 -11.165 1.00 91.19 94 ILE A C 1
ATOM 726 O O . ILE A 1 94 ? 1.901 -5.281 -10.273 1.00 91.19 94 ILE A O 1
ATOM 730 N N . LEU A 1 95 ? 3.842 -4.343 -10.926 1.00 93.06 95 LEU A N 1
ATOM 731 C CA . LEU A 1 95 ? 4.453 -4.290 -9.599 1.00 93.06 95 LEU A CA 1
ATOM 732 C C . LEU A 1 95 ? 3.584 -3.509 -8.612 1.00 93.06 95 LEU A C 1
ATOM 734 O O . LEU A 1 95 ? 3.289 -4.002 -7.528 1.00 93.06 95 LEU A O 1
ATOM 738 N N . HIS A 1 96 ? 3.169 -2.296 -8.984 1.00 94.06 96 HIS A N 1
ATOM 739 C CA . HIS A 1 96 ? 2.318 -1.462 -8.134 1.00 94.06 96 HIS A CA 1
ATOM 740 C C . HIS A 1 96 ? 0.985 -2.141 -7.836 1.00 94.06 96 HIS A C 1
ATOM 742 O O . HIS A 1 96 ? 0.566 -2.168 -6.684 1.00 94.06 96 HIS A O 1
ATOM 748 N N . GLY A 1 97 ? 0.367 -2.750 -8.847 1.00 89.56 97 GLY A N 1
ATOM 749 C CA . GLY A 1 97 ? -0.869 -3.501 -8.687 1.00 89.56 97 GLY A CA 1
ATOM 750 C C . GLY A 1 97 ? -0.760 -4.681 -7.733 1.00 89.56 97 GLY A C 1
ATOM 751 O O . GLY A 1 97 ? -1.606 -4.865 -6.861 1.00 89.56 97 GLY A O 1
ATOM 752 N N . TRP A 1 98 ? 0.315 -5.450 -7.868 1.00 90.12 98 TRP A N 1
ATOM 753 C CA . TRP A 1 98 ? 0.610 -6.559 -6.974 1.00 90.12 98 TRP A CA 1
ATOM 754 C C . TRP A 1 98 ? 0.878 -6.091 -5.537 1.00 90.12 98 TRP A C 1
ATOM 756 O O . TRP A 1 98 ? 0.343 -6.673 -4.594 1.00 90.12 98 TRP A O 1
ATOM 766 N N . ILE A 1 99 ? 1.638 -5.001 -5.360 1.00 91.38 99 ILE A N 1
ATOM 767 C CA . ILE A 1 99 ? 1.893 -4.409 -4.039 1.00 91.38 99 ILE A CA 1
ATOM 768 C C . ILE A 1 99 ? 0.580 -3.938 -3.398 1.00 91.38 99 ILE A C 1
ATOM 770 O O . ILE A 1 99 ? 0.287 -4.286 -2.258 1.00 91.38 99 ILE A O 1
ATOM 774 N N . MET A 1 100 ? -0.216 -3.153 -4.125 1.00 90.25 100 MET A N 1
ATOM 775 C CA . MET A 1 100 ? -1.442 -2.533 -3.612 1.00 90.25 100 MET A CA 1
ATOM 776 C C . MET A 1 100 ? -2.598 -3.513 -3.391 1.00 90.25 100 MET A C 1
ATOM 778 O O . MET A 1 100 ? -3.482 -3.220 -2.588 1.00 90.25 100 MET A O 1
ATOM 782 N N . GLY A 1 101 ? -2.611 -4.642 -4.101 1.00 86.69 101 GLY A N 1
ATOM 783 C CA . GLY A 1 101 ? -3.605 -5.701 -3.944 1.00 86.69 101 GLY A CA 1
ATOM 784 C C . GLY A 1 101 ? -3.102 -6.818 -3.034 1.00 86.69 101 GLY A C 1
ATOM 785 O O . GLY A 1 101 ? -3.226 -6.753 -1.811 1.00 86.69 101 GLY A O 1
ATOM 786 N N . GLU A 1 102 ? -2.515 -7.839 -3.649 1.00 84.06 102 GLU A N 1
ATOM 787 C CA . GLU A 1 102 ? -2.152 -9.108 -3.012 1.00 84.06 102 GLU A CA 1
ATOM 788 C C . GLU A 1 102 ? -1.168 -8.956 -1.858 1.00 84.06 102 GLU A C 1
ATOM 790 O O . GLU A 1 102 ? -1.361 -9.563 -0.807 1.00 84.06 102 GLU A O 1
ATOM 795 N N . TYR A 1 103 ? -0.151 -8.104 -1.998 1.00 88.25 103 TYR A N 1
ATOM 796 C CA . TYR A 1 103 ? 0.887 -7.999 -0.976 1.00 88.25 103 TYR A CA 1
ATOM 797 C C . TYR A 1 103 ? 0.428 -7.260 0.289 1.00 88.25 103 TYR A C 1
ATOM 799 O O . TYR A 1 103 ? 0.695 -7.719 1.400 1.00 88.25 103 TYR A O 1
ATOM 807 N N . LEU A 1 104 ? -0.241 -6.107 0.145 1.00 88.62 104 LEU A N 1
ATOM 808 C CA . LEU A 1 104 ? -0.659 -5.285 1.288 1.00 88.62 104 LEU A CA 1
ATOM 809 C C . LEU A 1 104 ? -2.023 -5.677 1.869 1.00 88.62 104 LEU A C 1
ATOM 811 O O . LEU A 1 104 ? -2.229 -5.464 3.064 1.00 88.62 104 LEU A O 1
ATOM 815 N N . ARG A 1 105 ? -2.947 -6.233 1.071 1.00 83.12 105 ARG A N 1
ATOM 816 C CA . ARG A 1 105 ? -4.278 -6.652 1.553 1.00 83.12 105 ARG A CA 1
ATOM 817 C C . ARG A 1 105 ? -4.384 -8.148 1.836 1.00 83.12 105 ARG A C 1
ATOM 819 O O . ARG A 1 105 ? -5.237 -8.543 2.623 1.00 83.12 105 ARG A O 1
ATOM 826 N N . GLY A 1 106 ? -3.559 -8.978 1.194 1.00 69.31 106 GLY A N 1
ATOM 827 C CA . GLY A 1 106 ? -3.747 -10.432 1.195 1.00 69.31 106 GLY A CA 1
ATOM 828 C C . GLY A 1 106 ? -4.945 -10.898 0.357 1.00 69.31 106 GLY A C 1
ATOM 829 O O . GLY A 1 106 ? -5.414 -12.017 0.545 1.00 69.31 106 GLY A O 1
ATOM 830 N N . GLU A 1 107 ? -5.456 -10.048 -0.539 1.00 61.25 107 GLU A N 1
ATOM 831 C CA . GLU A 1 107 ? -6.533 -10.366 -1.484 1.00 61.25 107 GLU A CA 1
ATOM 832 C C . GLU A 1 107 ? -5.966 -10.510 -2.899 1.00 61.25 107 GLU A C 1
ATOM 834 O O . GLU A 1 107 ? -5.118 -9.714 -3.292 1.00 61.25 107 GLU A O 1
ATOM 839 N N . GLU A 1 108 ? -6.442 -11.484 -3.679 1.00 57.03 108 GLU A N 1
ATOM 840 C CA . GLU A 1 108 ? -5.981 -11.690 -5.060 1.00 57.03 108 GLU A CA 1
ATOM 841 C C . GLU A 1 108 ? -6.097 -10.403 -5.904 1.00 57.03 108 GLU A C 1
ATOM 843 O O . GLU A 1 108 ? -7.032 -9.610 -5.753 1.00 57.03 108 GLU A O 1
ATOM 848 N N . VAL A 1 109 ? -5.112 -10.166 -6.782 1.00 59.22 109 VAL A N 1
ATOM 849 C CA . VAL A 1 109 ? -5.073 -8.970 -7.639 1.00 59.22 109 VAL A CA 1
ATOM 850 C C . VAL A 1 109 ? -6.322 -8.903 -8.520 1.00 59.22 109 VAL A C 1
ATOM 852 O O . VAL A 1 109 ? -6.692 -9.890 -9.148 1.00 59.22 109 VAL A O 1
ATOM 855 N N . SER A 1 110 ? -6.933 -7.713 -8.608 1.00 57.88 110 SER A N 1
ATOM 856 C CA . SER A 1 110 ? -8.161 -7.466 -9.376 1.00 57.88 110 SER A CA 1
ATOM 857 C C . SER A 1 110 ? -8.132 -8.096 -10.776 1.00 57.88 110 SER A C 1
ATOM 859 O O . SER A 1 110 ? -7.228 -7.815 -11.571 1.00 57.88 110 SER A O 1
ATOM 861 N N . ASP A 1 111 ? -9.178 -8.861 -11.107 1.00 58.72 111 ASP A N 1
ATOM 862 C CA . ASP A 1 111 ? -9.362 -9.559 -12.388 1.00 58.72 111 ASP A CA 1
ATOM 863 C C . ASP A 1 111 ? -9.137 -8.664 -13.614 1.00 58.72 111 ASP A C 1
ATOM 865 O O . ASP A 1 111 ? -8.666 -9.131 -14.647 1.00 58.72 111 ASP A O 1
ATOM 869 N N . ALA A 1 112 ? -9.427 -7.362 -13.521 1.00 57.34 112 ALA A N 1
ATOM 870 C CA . ALA A 1 112 ? -9.233 -6.400 -14.611 1.00 57.34 112 ALA A CA 1
ATOM 871 C C . ALA A 1 112 ? -7.750 -6.160 -14.959 1.00 57.34 112 ALA A C 1
ATOM 873 O O . ALA A 1 112 ? -7.401 -5.838 -16.093 1.00 57.34 112 ALA A O 1
ATOM 874 N N . VAL A 1 113 ? -6.867 -6.286 -13.974 1.00 60.47 113 VAL A N 1
ATOM 875 C CA . VAL A 1 113 ? -5.417 -6.099 -14.122 1.00 60.47 113 VAL A CA 1
ATOM 876 C C . VAL A 1 113 ? -4.812 -7.396 -14.623 1.00 60.47 113 VAL A C 1
ATOM 878 O O . VAL A 1 113 ? -4.041 -7.398 -15.580 1.00 60.47 113 VAL A O 1
ATOM 881 N N . THR A 1 114 ? -5.218 -8.492 -13.989 1.00 62.94 114 THR A N 1
ATOM 882 C CA . THR A 1 114 ? -4.861 -9.853 -14.360 1.00 62.94 114 THR A CA 1
ATOM 883 C C . THR A 1 114 ? -5.236 -10.115 -15.820 1.00 62.94 114 THR A C 1
ATOM 885 O O . THR A 1 114 ? -4.366 -10.469 -16.604 1.00 62.94 114 THR A O 1
ATOM 888 N N . SER A 1 115 ? -6.463 -9.802 -16.243 1.00 57.41 115 SER A N 1
ATOM 889 C CA . SER A 1 115 ? -6.870 -9.881 -17.656 1.00 57.41 115 SER A CA 1
ATOM 890 C C . SER A 1 115 ? -6.059 -8.946 -18.556 1.00 57.41 115 SER A C 1
ATOM 892 O O . SER A 1 115 ? -5.500 -9.407 -19.540 1.00 57.41 115 SER A O 1
ATOM 894 N N . LYS A 1 116 ? -5.875 -7.662 -18.212 1.00 65.62 116 LYS A N 1
ATOM 895 C CA . LYS A 1 116 ? -5.110 -6.722 -19.061 1.00 65.62 116 LYS A CA 1
ATOM 896 C C . LYS A 1 116 ? -3.672 -7.176 -19.356 1.00 65.62 116 LYS A C 1
ATOM 898 O O . LYS A 1 116 ? -3.158 -6.891 -20.438 1.00 65.62 116 LYS A O 1
ATOM 903 N N . PHE A 1 117 ? -3.000 -7.811 -18.395 1.00 60.81 117 PHE A N 1
ATOM 904 C CA . PHE A 1 117 ? -1.589 -8.186 -18.533 1.00 60.81 117 PHE A CA 1
ATOM 905 C C . PHE A 1 117 ? -1.351 -9.673 -18.829 1.00 60.81 117 PHE A C 1
ATOM 907 O O . PHE A 1 117 ? -0.288 -9.995 -19.362 1.00 60.81 117 PHE A O 1
ATOM 914 N N . LEU A 1 118 ? -2.305 -10.561 -18.523 1.00 58.59 118 LEU A N 1
ATOM 915 C CA . LEU A 1 118 ? -2.230 -11.990 -18.850 1.00 58.59 118 LEU A CA 1
ATOM 916 C C . LEU A 1 118 ? -2.985 -12.351 -20.139 1.00 58.59 118 LEU A C 1
ATOM 918 O O . LEU A 1 118 ? -2.543 -13.244 -20.855 1.00 58.59 118 LEU A O 1
ATOM 922 N N . GLU A 1 119 ? -4.069 -11.649 -20.483 1.00 51.91 119 GLU A N 1
ATOM 923 C CA . GLU A 1 119 ? -4.774 -11.803 -21.761 1.00 51.91 119 GLU A CA 1
ATOM 924 C C . GLU A 1 119 ? -4.201 -10.812 -22.785 1.00 51.91 119 GLU A C 1
ATOM 926 O O . GLU A 1 119 ? -4.730 -9.726 -23.019 1.00 51.91 119 GLU A O 1
ATOM 931 N N . GLN A 1 120 ? -3.087 -11.178 -23.418 1.00 45.28 120 GLN A N 1
ATOM 932 C CA . GLN A 1 120 ? -2.727 -10.614 -24.722 1.00 45.28 120 GLN A CA 1
ATOM 933 C C . GLN A 1 120 ? -2.984 -11.678 -25.797 1.00 45.28 120 GLN A C 1
ATOM 935 O O . GLN A 1 120 ? -2.725 -12.852 -25.524 1.00 45.28 120 GLN A O 1
ATOM 940 N N . PRO A 1 121 ? -3.521 -11.312 -26.980 1.00 37.72 121 PRO A N 1
ATOM 941 C CA . PRO A 1 121 ? -3.926 -12.282 -27.991 1.00 37.72 121 PRO A CA 1
ATOM 942 C C . PRO A 1 121 ? -2.706 -13.087 -28.432 1.00 37.72 121 PRO A C 1
ATOM 944 O O . PRO A 1 121 ? -1.689 -12.513 -28.816 1.00 37.72 121 PRO A O 1
ATOM 947 N N . SER A 1 122 ? -2.797 -14.409 -28.352 1.00 38.62 122 SER A N 1
ATOM 948 C CA . SER A 1 122 ? -1.916 -15.294 -29.100 1.00 38.62 122 SER A CA 1
ATOM 949 C C . SER A 1 122 ? -2.201 -15.074 -30.585 1.00 38.62 122 SER A C 1
ATOM 951 O O . SER A 1 122 ? -3.282 -15.431 -31.044 1.00 38.62 122 SER A O 1
ATOM 953 N N . ASP A 1 123 ? -1.258 -14.485 -31.321 1.00 37.28 123 ASP A N 1
ATOM 954 C CA . ASP A 1 123 ? -1.312 -14.401 -32.792 1.00 37.28 123 ASP A CA 1
ATOM 955 C C . ASP A 1 123 ? -1.045 -15.768 -33.470 1.00 37.28 123 ASP A C 1
ATOM 957 O O . ASP A 1 123 ? -1.068 -15.865 -34.694 1.00 37.28 123 ASP A O 1
ATOM 961 N N . ASP A 1 124 ? -0.860 -16.836 -32.688 1.00 36.56 124 ASP A N 1
ATOM 962 C CA . ASP A 1 124 ? -0.660 -18.201 -33.172 1.00 36.56 124 ASP A CA 1
ATOM 963 C C . ASP A 1 124 ? -1.954 -19.026 -33.025 1.00 36.56 124 ASP A C 1
ATOM 965 O O . ASP A 1 124 ? -2.097 -19.858 -32.128 1.00 36.56 124 ASP A O 1
ATOM 969 N N . ASP A 1 125 ? -2.915 -18.797 -33.925 1.00 38.97 125 ASP A N 1
ATOM 970 C CA . ASP A 1 125 ? -3.920 -19.810 -34.282 1.00 38.97 125 ASP A CA 1
ATOM 971 C C . ASP A 1 125 ? -3.237 -20.875 -35.162 1.00 38.97 125 ASP A C 1
ATOM 973 O O . ASP A 1 125 ? -3.505 -20.960 -36.354 1.00 38.97 125 ASP A O 1
ATOM 977 N N . ASP A 1 126 ? -2.327 -21.667 -34.590 1.00 38.22 126 ASP A N 1
ATOM 978 C CA . ASP A 1 126 ? -1.884 -22.933 -35.178 1.00 38.22 126 ASP A CA 1
ATOM 979 C C . ASP A 1 126 ? -1.385 -23.898 -34.082 1.00 38.22 126 ASP A C 1
ATOM 981 O O . ASP A 1 126 ? -0.294 -23.784 -33.533 1.00 38.22 126 ASP A O 1
ATOM 985 N N . ASP A 1 127 ? -2.227 -24.902 -33.857 1.00 38.69 127 ASP A N 1
ATOM 986 C CA . ASP A 1 127 ? -1.887 -26.288 -33.536 1.00 38.69 127 ASP A CA 1
ATOM 987 C C . ASP A 1 127 ? -1.612 -26.762 -32.088 1.00 38.69 127 ASP A C 1
ATOM 989 O O . ASP A 1 127 ? -0.865 -26.221 -31.279 1.00 38.69 127 ASP A O 1
ATOM 993 N N . ASP A 1 128 ? -2.250 -27.909 -31.870 1.00 34.12 128 ASP A N 1
ATOM 994 C CA . ASP A 1 128 ? -2.070 -28.993 -30.919 1.00 34.12 128 ASP A CA 1
ATOM 995 C C . ASP A 1 128 ? -2.342 -28.818 -29.411 1.00 34.12 128 ASP A C 1
ATOM 997 O O . ASP A 1 128 ? -1.549 -28.380 -28.573 1.00 34.12 128 ASP A O 1
ATOM 1001 N N . GLY A 1 129 ? -3.508 -29.352 -29.028 1.00 39.94 129 GLY A N 1
ATOM 1002 C CA . GLY A 1 129 ? -3.933 -29.567 -27.656 1.00 39.94 129 GLY A CA 1
ATOM 1003 C C . GLY A 1 129 ? -3.107 -30.641 -26.955 1.00 39.94 129 GLY A C 1
ATOM 1004 O O . GLY A 1 129 ? -3.548 -31.782 -26.829 1.00 39.94 129 GLY A O 1
ATOM 1005 N N . ARG A 1 130 ? -1.940 -30.264 -26.421 1.00 33.12 130 ARG A N 1
ATOM 1006 C CA . ARG A 1 130 ? -1.255 -30.973 -25.324 1.00 33.12 130 ARG A CA 1
ATOM 1007 C C . ARG A 1 130 ? -0.145 -30.119 -24.701 1.00 33.12 130 ARG A C 1
ATOM 1009 O O . ARG A 1 130 ? 1.034 -30.433 -24.778 1.00 33.12 130 ARG A O 1
ATOM 1016 N N . GLY A 1 131 ? -0.543 -29.069 -23.994 1.00 30.30 131 GLY A N 1
ATOM 1017 C CA . GLY A 1 131 ? 0.335 -28.307 -23.109 1.00 30.30 131 GLY A CA 1
ATOM 1018 C C . GLY A 1 131 ? -0.465 -27.828 -21.909 1.00 30.30 131 GLY A C 1
ATOM 1019 O O . GLY A 1 131 ? -1.516 -27.212 -22.069 1.00 30.30 131 GLY A O 1
ATOM 1020 N N . SER A 1 132 ? -0.021 -28.175 -20.705 1.00 32.50 132 SER A N 1
ATOM 1021 C CA . SER A 1 132 ? -0.613 -27.718 -19.450 1.00 32.50 132 SER A CA 1
ATOM 1022 C C . SER A 1 132 ? -0.737 -26.192 -19.466 1.00 32.50 132 SER A C 1
ATOM 1024 O O . SER A 1 132 ? 0.277 -25.501 -19.516 1.00 32.50 132 SER A O 1
ATOM 1026 N N . ARG A 1 133 ? -1.967 -25.663 -19.420 1.00 39.41 133 ARG A N 1
ATOM 1027 C CA . ARG A 1 133 ? -2.242 -24.253 -19.113 1.00 39.41 133 ARG A CA 1
ATOM 1028 C C . ARG A 1 133 ? -1.798 -23.990 -17.670 1.00 39.41 133 ARG A C 1
ATOM 1030 O O . ARG A 1 133 ? -2.622 -24.008 -16.761 1.00 39.41 133 ARG A O 1
ATOM 1037 N N . SER A 1 134 ? -0.496 -23.823 -17.446 1.00 39.03 134 SER A N 1
ATOM 1038 C CA . SER A 1 134 ? 0.002 -23.220 -16.213 1.00 39.03 134 SER A CA 1
ATOM 1039 C C . SER A 1 134 ? -0.446 -21.767 -16.264 1.00 39.03 134 SER A C 1
ATOM 1041 O O . SER A 1 134 ? 0.008 -21.021 -17.130 1.00 39.03 134 SER A O 1
ATOM 1043 N N . GLY A 1 135 ? -1.437 -21.397 -15.453 1.00 44.59 135 GLY A N 1
ATOM 1044 C CA . GLY A 1 135 ? -1.888 -20.012 -15.367 1.00 44.59 135 GLY A CA 1
ATOM 1045 C C . GLY A 1 135 ? -0.691 -19.149 -14.988 1.00 44.59 135 GLY A C 1
ATOM 1046 O O . GLY A 1 135 ? -0.197 -19.254 -13.871 1.00 44.59 135 GLY A O 1
ATOM 1047 N N . SER A 1 136 ? -0.173 -18.363 -15.930 1.00 59.72 136 SER A N 1
ATOM 1048 C CA . SER A 1 136 ? 0.992 -17.512 -15.700 1.00 59.72 136 SER A CA 1
ATOM 1049 C C . SER A 1 136 ? 0.675 -16.549 -14.561 1.00 59.72 136 SER A C 1
ATOM 1051 O O . SER A 1 136 ? -0.253 -15.750 -14.686 1.00 59.72 136 SER A O 1
ATOM 1053 N N . SER A 1 137 ? 1.403 -16.627 -13.446 1.00 72.06 137 SER A N 1
ATOM 1054 C CA . SER A 1 137 ? 1.174 -15.711 -12.331 1.00 72.06 137 SER A CA 1
ATOM 1055 C C . SER A 1 137 ? 1.535 -14.286 -12.749 1.00 72.06 137 SER A C 1
ATOM 1057 O O . SER A 1 137 ? 2.414 -14.064 -13.587 1.00 72.06 137 SER A O 1
ATOM 1059 N N . LEU A 1 138 ? 0.901 -13.287 -12.140 1.00 76.94 138 LEU A N 1
ATOM 1060 C CA . LEU A 1 138 ? 1.216 -11.883 -12.404 1.00 76.94 138 LEU A CA 1
ATOM 1061 C C . LEU A 1 138 ? 2.716 -11.576 -12.186 1.00 76.94 138 LEU A C 1
ATOM 1063 O O . LEU A 1 138 ? 3.309 -10.773 -12.908 1.00 76.94 138 LEU A O 1
ATOM 1067 N N . GLN A 1 139 ? 3.347 -12.271 -11.234 1.00 83.38 139 GLN A N 1
ATOM 1068 C CA . GLN A 1 139 ? 4.782 -12.181 -10.959 1.00 83.38 139 GLN A CA 1
ATOM 1069 C C . GLN A 1 139 ? 5.632 -12.698 -12.130 1.00 83.38 139 GLN A C 1
ATOM 1071 O O . GLN A 1 139 ? 6.594 -12.037 -12.524 1.00 83.38 139 GLN A O 1
ATOM 1076 N N . THR A 1 140 ? 5.269 -13.838 -12.729 1.00 80.69 140 THR A N 1
ATOM 1077 C CA . THR A 1 140 ? 5.964 -14.352 -13.925 1.00 80.69 140 THR A CA 1
ATOM 1078 C C . THR A 1 140 ? 5.831 -13.398 -15.111 1.00 80.69 140 THR A C 1
ATOM 1080 O O . THR A 1 140 ? 6.822 -13.106 -15.781 1.00 80.69 140 THR A O 1
ATOM 1083 N N . ALA A 1 141 ? 4.648 -12.806 -15.315 1.00 80.94 141 ALA A N 1
ATOM 1084 C CA . ALA A 1 141 ? 4.425 -11.823 -16.374 1.00 80.94 141 ALA A CA 1
ATOM 1085 C C . ALA A 1 141 ? 5.284 -10.559 -16.187 1.00 80.94 141 ALA A C 1
ATOM 1087 O O . ALA A 1 141 ? 5.840 -10.039 -17.159 1.00 80.94 141 ALA A O 1
ATOM 1088 N N . LEU A 1 142 ? 5.444 -10.093 -14.942 1.00 86.62 142 LEU A N 1
ATOM 1089 C CA . LEU A 1 142 ? 6.358 -9.001 -14.600 1.00 86.62 142 LEU A CA 1
ATOM 1090 C C . LEU A 1 142 ? 7.801 -9.352 -14.961 1.00 86.62 142 LEU A C 1
ATOM 1092 O O . LEU A 1 142 ? 8.457 -8.560 -15.635 1.00 86.62 142 LEU A O 1
ATOM 1096 N N . LEU A 1 143 ? 8.295 -10.522 -14.542 1.00 84.81 143 LEU A N 1
ATOM 1097 C CA . LEU A 1 143 ? 9.668 -10.956 -14.824 1.00 84.81 143 LEU A CA 1
ATOM 1098 C C . LEU A 1 143 ? 9.931 -11.051 -16.326 1.00 84.81 143 LEU A C 1
ATOM 1100 O O . LEU A 1 143 ? 10.942 -10.546 -16.815 1.00 84.81 143 LEU A O 1
ATOM 1104 N N . HIS A 1 144 ? 8.991 -11.638 -17.068 1.00 83.94 144 HIS A N 1
ATOM 1105 C CA . HIS A 1 144 ? 9.087 -11.769 -18.519 1.00 83.94 144 HIS A CA 1
ATOM 1106 C C . HIS A 1 144 ? 9.148 -10.403 -19.207 1.00 83.94 144 HIS A C 1
ATOM 1108 O O . HIS A 1 144 ? 9.959 -10.217 -20.117 1.00 83.94 144 HIS A O 1
ATOM 1114 N N . LYS A 1 145 ? 8.333 -9.438 -18.755 1.00 84.81 145 LYS A N 1
ATOM 1115 C CA . LYS A 1 145 ? 8.343 -8.059 -19.264 1.00 84.81 145 LYS A CA 1
ATOM 1116 C C . LYS A 1 145 ? 9.601 -7.297 -18.867 1.00 84.81 145 LYS A C 1
ATOM 1118 O O . LYS A 1 145 ? 10.153 -6.608 -19.714 1.00 84.81 145 LYS A O 1
ATOM 1123 N N . ALA A 1 146 ? 10.088 -7.428 -17.636 1.00 84.62 146 ALA A N 1
ATOM 1124 C CA . ALA A 1 146 ? 11.293 -6.740 -17.174 1.00 84.62 146 ALA A CA 1
ATOM 1125 C C . ALA A 1 146 ? 12.546 -7.220 -17.929 1.00 84.62 146 ALA A C 1
ATOM 1127 O O . ALA A 1 146 ? 13.298 -6.407 -18.471 1.00 84.62 146 ALA A O 1
ATOM 1128 N N . LEU A 1 147 ? 12.724 -8.539 -18.043 1.00 81.94 147 LEU A N 1
ATOM 1129 C CA . LEU A 1 147 ? 13.935 -9.172 -18.581 1.00 81.94 147 LEU A CA 1
ATOM 1130 C C . LEU A 1 147 ? 13.881 -9.470 -20.089 1.00 81.94 147 LEU A C 1
ATOM 1132 O O . LEU A 1 147 ? 14.804 -10.077 -20.620 1.00 81.94 147 LEU A O 1
ATOM 1136 N N . ALA A 1 148 ? 12.827 -9.047 -20.792 1.00 78.81 148 ALA A N 1
ATOM 1137 C CA . ALA A 1 148 ? 12.653 -9.292 -22.231 1.00 78.81 148 ALA A CA 1
ATOM 1138 C C . ALA A 1 148 ? 12.609 -10.779 -22.627 1.00 78.81 148 ALA A C 1
ATOM 1140 O O . ALA A 1 148 ? 12.927 -11.126 -23.764 1.00 78.81 148 ALA A O 1
ATOM 1141 N N . VAL A 1 149 ? 12.190 -11.672 -21.725 1.00 65.44 149 VAL A N 1
ATOM 1142 C CA . VAL A 1 149 ? 12.224 -13.131 -21.960 1.00 65.44 149 VAL A CA 1
ATOM 1143 C C . VAL A 1 149 ? 11.459 -13.510 -23.233 1.00 65.44 149 VAL A C 1
ATOM 1145 O O . VAL A 1 149 ? 11.861 -14.402 -23.976 1.00 65.44 149 VAL A O 1
ATOM 1148 N N . ARG A 1 150 ? 10.386 -12.771 -23.542 1.00 59.88 150 ARG A N 1
ATOM 1149 C CA . ARG A 1 150 ? 9.570 -13.004 -24.738 1.00 59.88 150 ARG A CA 1
ATOM 1150 C C . ARG A 1 150 ? 10.266 -12.651 -26.056 1.00 59.88 150 ARG A C 1
ATOM 1152 O O . ARG A 1 150 ? 9.944 -13.283 -27.055 1.00 59.88 150 ARG A O 1
ATOM 1159 N N . SER A 1 151 ? 11.211 -11.709 -26.073 1.00 60.69 151 SER A N 1
ATOM 1160 C CA . SER A 1 151 ? 11.949 -11.325 -27.290 1.00 60.69 151 SER A CA 1
ATOM 1161 C C . SER A 1 151 ? 13.167 -12.204 -27.591 1.00 60.69 151 SER A C 1
ATOM 1163 O O . SER A 1 151 ? 13.801 -12.013 -28.624 1.00 60.69 151 SER A O 1
ATOM 1165 N N . LEU A 1 152 ? 13.503 -13.140 -26.698 1.00 62.28 152 LEU A N 1
ATOM 1166 C CA . LEU A 1 152 ? 14.612 -14.075 -26.881 1.00 62.28 152 LEU A CA 1
ATOM 1167 C C . LEU A 1 152 ? 14.265 -15.156 -27.907 1.00 62.28 152 LEU A C 1
ATOM 1169 O O . LEU A 1 152 ? 13.133 -15.648 -27.939 1.00 62.28 152 LEU A O 1
ATOM 1173 N N . THR A 1 153 ? 15.259 -15.551 -28.698 1.00 62.69 153 THR A N 1
ATOM 1174 C CA . THR A 1 153 ? 15.175 -16.700 -29.612 1.00 62.69 153 THR A CA 1
ATOM 1175 C C . THR A 1 153 ? 15.042 -18.021 -28.840 1.00 62.69 153 THR A C 1
ATOM 1177 O O . THR A 1 153 ? 15.423 -18.110 -27.674 1.00 62.69 153 THR A O 1
ATOM 1180 N N . GLU A 1 154 ? 14.527 -19.081 -29.475 1.00 62.38 154 GLU A N 1
ATOM 1181 C CA . GLU A 1 154 ? 14.358 -20.403 -28.833 1.00 62.38 154 GLU A CA 1
ATOM 1182 C C . GLU A 1 154 ? 15.679 -20.995 -28.287 1.00 62.38 154 GLU A C 1
ATOM 1184 O O . GLU A 1 154 ? 15.693 -21.689 -27.268 1.00 62.38 154 GLU A O 1
ATOM 1189 N N . GLU A 1 155 ? 16.820 -20.662 -28.899 1.00 60.81 155 GLU A N 1
ATOM 1190 C CA . GLU A 1 155 ? 18.153 -21.050 -28.409 1.00 60.81 155 GLU A CA 1
ATOM 1191 C C . GLU A 1 155 ? 18.553 -20.285 -27.130 1.00 60.81 155 GLU A C 1
ATOM 1193 O O . GLU A 1 155 ? 19.122 -20.855 -26.200 1.00 60.81 155 GLU A O 1
ATOM 1198 N N . GLU A 1 156 ? 18.207 -19.001 -27.027 1.00 65.44 156 GLU A N 1
ATOM 1199 C CA . GLU A 1 156 ? 18.455 -18.186 -25.831 1.00 65.44 156 GLU A CA 1
ATOM 1200 C C . GLU A 1 156 ? 17.493 -18.540 -24.687 1.00 65.44 156 GLU A C 1
ATOM 1202 O O . GLU A 1 156 ? 17.887 -18.534 -23.520 1.00 65.44 156 GLU A O 1
ATOM 1207 N N . ARG A 1 157 ? 16.247 -18.910 -25.012 1.00 62.75 157 ARG A N 1
ATOM 1208 C CA . ARG A 1 157 ? 15.235 -19.387 -24.052 1.00 62.75 157 ARG A CA 1
ATOM 1209 C C . ARG A 1 157 ? 15.542 -20.758 -23.466 1.00 62.75 157 ARG A C 1
ATOM 1211 O O . ARG A 1 157 ? 15.038 -21.078 -22.401 1.00 62.75 157 ARG A O 1
ATOM 1218 N N . THR A 1 158 ? 16.325 -21.580 -24.155 1.00 61.00 158 THR A N 1
ATOM 1219 C CA . THR A 1 158 ? 16.801 -22.861 -23.616 1.00 61.00 158 THR A CA 1
ATOM 1220 C C . THR A 1 158 ? 18.099 -22.694 -22.824 1.00 61.00 158 THR A C 1
ATOM 1222 O O . THR A 1 158 ? 18.344 -23.451 -21.886 1.00 61.00 158 THR A O 1
ATOM 1225 N N . ALA A 1 159 ? 18.912 -21.682 -23.153 1.00 62.03 159 ALA A N 1
ATOM 1226 C CA . ALA A 1 159 ? 20.103 -21.309 -22.390 1.00 62.03 159 ALA A CA 1
ATOM 1227 C C . ALA A 1 159 ? 19.769 -20.623 -21.053 1.00 62.03 159 ALA A C 1
ATOM 1229 O O . ALA A 1 159 ? 20.418 -20.880 -20.038 1.00 62.03 159 ALA A O 1
ATOM 1230 N N . ILE A 1 160 ? 18.756 -19.756 -21.043 1.00 67.56 160 ILE A N 1
ATOM 1231 C CA . ILE A 1 160 ? 18.167 -19.217 -19.818 1.00 67.56 160 ILE A CA 1
ATOM 1232 C C . ILE A 1 160 ? 17.216 -20.286 -19.295 1.00 67.56 160 ILE A C 1
ATOM 1234 O O . ILE A 1 160 ? 16.300 -20.685 -19.992 1.00 67.56 160 ILE A O 1
ATOM 1238 N N . ASN A 1 161 ? 17.421 -20.780 -18.079 1.00 75.12 161 ASN A N 1
ATOM 1239 C CA . ASN A 1 161 ? 16.538 -21.781 -17.486 1.00 75.12 161 ASN A CA 1
ATOM 1240 C C . ASN A 1 161 ? 15.162 -21.152 -17.172 1.00 75.12 161 ASN A C 1
ATOM 1242 O O . ASN A 1 161 ? 14.907 -20.741 -16.043 1.00 75.12 161 ASN A O 1
ATOM 1246 N N . VAL A 1 162 ? 14.289 -21.009 -18.179 1.00 72.50 162 VAL A N 1
ATOM 1247 C CA . VAL A 1 162 ? 12.983 -20.329 -18.059 1.00 72.50 162 VAL A CA 1
ATOM 1248 C C . VAL A 1 162 ? 12.110 -21.005 -17.003 1.00 72.50 162 VAL A C 1
ATOM 1250 O O . VAL A 1 162 ? 11.410 -20.324 -16.264 1.00 72.50 162 VAL A O 1
ATOM 1253 N N . GLU A 1 163 ? 12.232 -22.323 -16.839 1.00 73.75 163 GLU A N 1
ATOM 1254 C CA . GLU A 1 163 ? 11.531 -23.057 -15.783 1.00 73.75 163 GLU A CA 1
ATOM 1255 C C . GLU A 1 163 ? 11.995 -22.636 -14.375 1.00 73.75 163 GLU A C 1
ATOM 1257 O O . GLU A 1 163 ? 11.192 -22.536 -13.451 1.00 73.75 163 GLU A O 1
ATOM 1262 N N . GLU A 1 164 ? 13.285 -22.345 -14.190 1.00 78.56 164 GLU A N 1
ATOM 1263 C CA . GLU A 1 164 ? 13.804 -21.790 -12.935 1.00 78.56 164 GLU A CA 1
ATOM 1264 C C . GLU A 1 164 ? 13.364 -20.339 -12.727 1.00 78.56 164 GLU A C 1
ATOM 1266 O O . GLU A 1 164 ? 13.058 -19.958 -11.598 1.00 78.56 164 GLU A O 1
ATOM 1271 N N . LEU A 1 165 ? 13.265 -19.551 -13.802 1.00 76.50 165 LEU A N 1
ATOM 1272 C CA . LEU A 1 165 ? 12.758 -18.181 -13.746 1.00 76.50 165 LEU A CA 1
ATOM 1273 C C . LEU A 1 165 ? 11.269 -18.130 -13.367 1.00 76.50 165 LEU A C 1
ATOM 1275 O O . LEU A 1 165 ? 10.873 -17.298 -12.551 1.00 76.50 165 LEU A O 1
ATOM 1279 N N . ASP A 1 166 ? 10.458 -19.038 -13.907 1.00 77.19 166 ASP A N 1
ATOM 1280 C CA . ASP A 1 166 ? 9.034 -19.134 -13.585 1.00 77.19 166 ASP A CA 1
ATOM 1281 C C . ASP A 1 166 ? 8.827 -19.592 -12.134 1.00 77.19 166 ASP A C 1
ATOM 1283 O O . ASP A 1 166 ? 8.042 -18.985 -11.403 1.00 77.19 166 ASP A O 1
ATOM 1287 N N . ARG A 1 167 ? 9.621 -20.565 -11.659 1.00 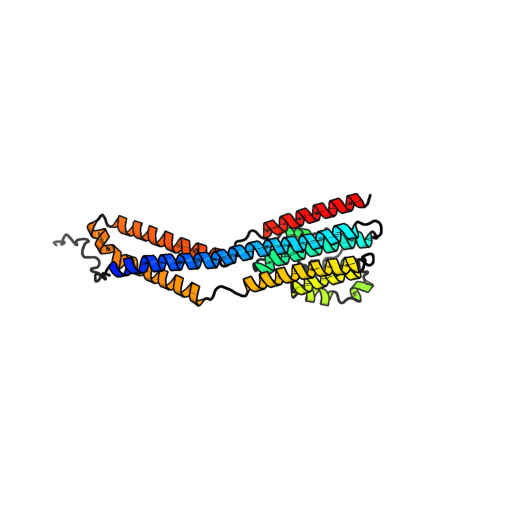78.56 167 ARG A N 1
ATOM 1288 C CA . ARG A 1 167 ? 9.657 -20.961 -10.235 1.00 78.56 167 ARG A CA 1
ATOM 1289 C C . ARG A 1 167 ? 10.089 -19.812 -9.319 1.00 78.56 167 ARG A C 1
ATOM 1291 O O . ARG A 1 167 ? 9.578 -19.679 -8.210 1.00 78.56 167 ARG A O 1
ATOM 1298 N N . LEU A 1 168 ? 11.026 -18.973 -9.764 1.00 78.88 168 LEU A N 1
ATOM 1299 C CA . LEU A 1 168 ? 11.419 -17.748 -9.058 1.00 78.88 168 LEU A CA 1
ATOM 1300 C C . LEU A 1 168 ? 10.254 -16.756 -8.960 1.00 78.88 168 LEU A C 1
ATOM 1302 O O . LEU A 1 168 ? 10.097 -16.109 -7.925 1.00 78.88 168 LEU A O 1
ATOM 1306 N N . GLY A 1 169 ? 9.428 -16.666 -10.005 1.00 73.00 169 GLY A N 1
ATOM 1307 C CA . GLY A 1 169 ? 8.221 -15.844 -10.032 1.00 73.00 169 GLY A CA 1
ATOM 1308 C C . GLY A 1 169 ? 7.196 -16.240 -8.967 1.00 73.00 169 GLY A C 1
ATOM 1309 O O . GLY A 1 169 ? 6.658 -15.357 -8.305 1.00 73.00 169 GLY A O 1
ATOM 1310 N N . GLU A 1 170 ? 6.983 -17.538 -8.735 1.00 73.56 170 GLU A N 1
ATOM 1311 C CA . GLU A 1 170 ? 6.003 -18.054 -7.756 1.00 73.56 170 GLU A CA 1
ATOM 1312 C C . GLU A 1 170 ? 6.292 -17.651 -6.298 1.00 73.56 170 GLU A C 1
ATOM 1314 O O . GLU A 1 170 ? 5.389 -17.611 -5.460 1.00 73.56 170 GLU A O 1
ATOM 1319 N N . HIS A 1 171 ? 7.550 -17.359 -5.965 1.00 76.69 171 HIS A N 1
ATOM 1320 C CA . HIS A 1 171 ? 7.978 -16.987 -4.609 1.00 76.69 171 HIS A CA 1
ATOM 1321 C C . HIS A 1 171 ? 8.666 -15.621 -4.557 1.00 76.69 171 HIS A C 1
ATOM 1323 O O . HIS A 1 171 ? 9.399 -15.306 -3.613 1.00 76.69 171 HIS A O 1
ATOM 1329 N N . MET A 1 172 ? 8.448 -14.799 -5.581 1.00 83.38 172 MET A N 1
ATOM 1330 C CA . MET A 1 172 ? 9.088 -13.501 -5.701 1.00 83.38 172 MET A CA 1
ATOM 1331 C C . MET A 1 172 ? 8.606 -12.546 -4.602 1.00 83.38 172 MET A C 1
ATOM 1333 O O . MET A 1 172 ? 7.424 -12.484 -4.277 1.00 83.38 172 MET A O 1
ATOM 1337 N N . THR A 1 173 ? 9.529 -11.754 -4.050 1.00 88.50 173 THR A N 1
ATOM 1338 C CA . THR A 1 173 ? 9.199 -10.617 -3.174 1.00 88.50 173 THR A CA 1
ATOM 1339 C C . THR A 1 173 ? 9.135 -9.318 -3.984 1.00 88.50 173 THR A C 1
ATOM 1341 O O . THR A 1 173 ? 9.815 -9.211 -5.010 1.00 88.50 173 THR A O 1
ATOM 1344 N N . PRO A 1 174 ? 8.386 -8.289 -3.545 1.00 90.62 174 PRO A N 1
ATOM 1345 C CA . PRO A 1 174 ? 8.336 -7.015 -4.267 1.00 90.62 174 PRO A CA 1
ATOM 1346 C C . PRO A 1 174 ? 9.699 -6.337 -4.402 1.00 90.62 174 PRO A C 1
ATOM 1348 O O . PRO A 1 174 ? 9.975 -5.696 -5.413 1.00 90.62 174 PRO A O 1
ATOM 1351 N N . SER A 1 175 ? 10.593 -6.550 -3.433 1.00 90.38 175 SER A N 1
ATOM 1352 C CA . SER A 1 175 ? 11.981 -6.099 -3.530 1.00 90.38 175 SER A CA 1
ATOM 1353 C C . SER A 1 175 ? 12.733 -6.771 -4.678 1.00 90.38 175 SER A C 1
ATOM 1355 O O . SER A 1 175 ? 13.392 -6.073 -5.446 1.00 90.38 175 SER A O 1
ATOM 1357 N N . LEU A 1 176 ? 12.587 -8.088 -4.850 1.00 89.88 176 LEU A N 1
ATOM 1358 C CA . LEU A 1 176 ? 13.202 -8.807 -5.967 1.00 89.88 176 LEU A CA 1
ATOM 1359 C C . LEU A 1 176 ? 12.620 -8.359 -7.317 1.00 89.88 176 LEU A C 1
ATOM 1361 O O . LEU A 1 176 ? 13.365 -8.194 -8.280 1.00 89.88 176 LEU A O 1
ATOM 1365 N N . ALA A 1 177 ? 11.314 -8.095 -7.375 1.00 91.62 177 ALA A N 1
ATOM 1366 C CA . ALA A 1 177 ? 10.662 -7.571 -8.571 1.00 91.62 177 ALA A CA 1
ATOM 1367 C C . ALA A 1 177 ? 11.210 -6.190 -8.974 1.00 91.62 177 ALA A C 1
ATOM 1369 O O . ALA A 1 177 ? 11.499 -5.960 -10.146 1.00 91.62 177 ALA A O 1
ATOM 1370 N N . MET A 1 178 ? 11.427 -5.286 -8.009 1.00 93.38 178 MET A N 1
ATOM 1371 C CA . MET A 1 178 ? 12.093 -3.999 -8.263 1.00 93.38 178 MET A CA 1
ATOM 1372 C C . MET A 1 178 ? 13.512 -4.193 -8.803 1.00 93.38 178 MET A C 1
ATOM 1374 O O . MET A 1 178 ? 13.894 -3.532 -9.768 1.00 93.38 178 MET A O 1
ATOM 1378 N N . THR A 1 179 ? 14.280 -5.129 -8.234 1.00 91.56 179 THR A N 1
ATOM 1379 C CA . THR A 1 179 ? 15.618 -5.467 -8.738 1.00 91.56 179 THR A CA 1
ATOM 1380 C C . THR A 1 179 ? 15.568 -6.001 -10.168 1.00 91.56 179 THR A C 1
ATOM 1382 O O . THR A 1 179 ? 16.402 -5.611 -10.979 1.00 91.56 179 THR A O 1
ATOM 1385 N N . ALA A 1 180 ? 14.582 -6.833 -10.513 1.00 91.56 180 ALA A N 1
ATOM 1386 C CA . ALA A 1 180 ? 14.415 -7.341 -11.873 1.00 91.56 180 ALA A CA 1
ATOM 1387 C C . ALA A 1 180 ? 14.125 -6.215 -12.880 1.00 91.56 180 ALA A C 1
ATOM 1389 O O . ALA A 1 180 ? 14.702 -6.202 -13.966 1.00 91.56 180 ALA A O 1
ATOM 1390 N N . ILE A 1 181 ? 13.283 -5.241 -12.514 1.00 93.69 181 ILE A N 1
ATOM 1391 C CA . ILE A 1 181 ? 13.001 -4.071 -13.361 1.00 93.69 181 ILE A CA 1
ATOM 1392 C C . ILE A 1 181 ? 14.248 -3.185 -13.496 1.00 93.69 181 ILE A C 1
ATOM 1394 O O . ILE A 1 181 ? 14.564 -2.759 -14.604 1.00 93.69 181 ILE A O 1
ATOM 1398 N N . SER A 1 182 ? 14.982 -2.938 -12.405 1.00 93.31 182 SER A N 1
ATOM 1399 C CA . SER A 1 182 ? 16.235 -2.166 -12.441 1.00 93.31 182 SER A CA 1
ATOM 1400 C C . SER A 1 182 ? 17.292 -2.843 -13.328 1.00 93.31 182 SER A C 1
ATOM 1402 O O . SER A 1 182 ? 17.863 -2.205 -14.213 1.00 93.31 182 SER A O 1
ATOM 1404 N N . LEU A 1 183 ? 17.463 -4.164 -13.197 1.00 91.06 183 LEU A N 1
ATOM 1405 C CA . LEU A 1 183 ? 18.354 -4.953 -14.051 1.00 91.06 183 LEU A CA 1
ATOM 1406 C C . LEU A 1 183 ? 17.932 -4.887 -15.526 1.00 91.06 183 LEU A C 1
ATOM 1408 O O . LEU A 1 183 ? 18.772 -4.665 -16.399 1.00 91.06 183 LEU A O 1
ATOM 1412 N N . GLY A 1 184 ? 16.632 -5.028 -15.796 1.00 88.56 184 GLY A N 1
ATOM 1413 C CA . GLY A 1 184 ? 16.061 -4.891 -17.133 1.00 88.56 184 GLY A CA 1
ATOM 1414 C C . GLY A 1 184 ? 16.318 -3.510 -17.738 1.00 88.56 184 GLY A C 1
ATOM 1415 O O . GLY A 1 184 ? 16.690 -3.419 -18.905 1.00 88.56 184 GLY A O 1
ATOM 1416 N N . ALA A 1 185 ? 16.204 -2.442 -16.946 1.00 91.38 185 ALA A N 1
ATOM 1417 C CA . ALA A 1 185 ? 16.519 -1.086 -17.384 1.00 91.38 185 ALA A CA 1
ATOM 1418 C C . ALA A 1 185 ? 17.999 -0.932 -17.762 1.00 91.38 185 ALA A C 1
ATOM 1420 O O . ALA A 1 185 ? 18.294 -0.443 -18.849 1.00 91.38 185 ALA A O 1
ATOM 1421 N N . THR A 1 186 ? 18.928 -1.400 -16.921 1.00 90.38 186 THR A N 1
ATOM 1422 C CA . THR A 1 186 ? 20.372 -1.303 -17.204 1.00 90.38 186 THR A CA 1
ATOM 1423 C C . THR A 1 186 ? 20.787 -2.118 -18.431 1.00 90.38 186 THR A C 1
ATOM 1425 O O . THR A 1 186 ? 21.633 -1.678 -19.203 1.00 90.38 186 THR A O 1
ATOM 1428 N N . GLN A 1 187 ? 20.209 -3.306 -18.630 1.00 89.12 187 GLN A N 1
ATOM 1429 C CA . GLN A 1 187 ? 20.594 -4.192 -19.734 1.00 89.12 187 GLN A CA 1
ATOM 1430 C C . GLN A 1 187 ? 19.953 -3.809 -21.069 1.00 89.12 187 GLN A C 1
ATOM 1432 O O . GLN A 1 187 ? 20.582 -3.947 -22.116 1.00 89.12 187 GLN A O 1
ATOM 1437 N N . ARG A 1 188 ? 18.696 -3.354 -21.049 1.00 89.19 188 ARG A N 1
ATOM 1438 C CA . ARG A 1 188 ? 17.902 -3.146 -22.269 1.00 89.19 188 ARG A CA 1
ATOM 1439 C C . ARG A 1 188 ? 17.910 -1.712 -22.773 1.00 89.19 188 ARG A C 1
ATOM 1441 O O . ARG A 1 188 ? 17.373 -1.476 -23.850 1.00 89.19 188 ARG A O 1
ATOM 1448 N N . LEU A 1 189 ? 18.483 -0.774 -22.018 1.00 90.56 189 LEU A N 1
ATOM 1449 C CA . LEU A 1 189 ? 18.564 0.642 -22.383 1.00 90.56 189 LEU A CA 1
ATOM 1450 C C . LEU A 1 189 ? 20.026 1.137 -22.403 1.00 90.56 189 LEU A C 1
ATOM 1452 O O . LEU A 1 189 ? 20.387 2.019 -21.620 1.00 90.56 189 LEU A O 1
ATOM 1456 N N . PRO A 1 190 ? 20.888 0.597 -23.290 1.00 89.50 190 PRO A N 1
ATOM 1457 C CA . PRO A 1 190 ? 22.296 0.992 -23.374 1.00 89.50 190 PRO A CA 1
ATOM 1458 C C . PRO A 1 190 ? 22.507 2.461 -23.772 1.00 89.50 190 PRO A C 1
ATOM 1460 O O . PRO A 1 190 ? 23.569 3.014 -23.499 1.00 89.50 190 PRO A O 1
ATOM 1463 N N . SER A 1 191 ? 21.519 3.109 -24.397 1.00 90.62 191 SER A N 1
ATOM 1464 C CA . SER A 1 191 ? 21.588 4.532 -24.758 1.00 90.62 191 SER A CA 1
ATOM 1465 C C . SER A 1 191 ? 21.398 5.491 -23.573 1.00 90.62 191 SER A C 1
ATOM 1467 O O . SER A 1 191 ? 21.498 6.708 -23.753 1.00 90.62 191 SER A O 1
ATOM 1469 N N . LEU A 1 192 ? 21.093 4.986 -22.371 1.00 89.94 192 LEU A N 1
ATOM 1470 C CA . LEU A 1 192 ? 21.015 5.813 -21.167 1.00 89.94 192 LEU A CA 1
ATOM 1471 C C . LEU A 1 192 ? 22.406 6.221 -20.693 1.00 89.94 192 LEU A C 1
ATOM 1473 O O . LEU A 1 192 ? 23.328 5.416 -20.595 1.00 89.94 192 LEU A O 1
ATOM 1477 N N . THR A 1 193 ? 22.535 7.494 -20.342 1.00 92.62 193 THR A N 1
ATOM 1478 C CA . THR A 1 193 ? 23.760 8.019 -19.738 1.00 92.62 193 THR A CA 1
ATOM 1479 C C . THR A 1 193 ? 23.914 7.533 -18.296 1.00 92.62 193 THR A C 1
ATOM 1481 O O . THR A 1 193 ? 22.927 7.252 -17.615 1.00 92.62 193 THR A O 1
ATOM 1484 N N . ASP A 1 194 ? 25.143 7.523 -17.774 1.00 92.38 194 ASP A N 1
ATOM 1485 C CA . ASP A 1 194 ? 25.403 7.178 -16.366 1.00 92.38 194 ASP A CA 1
ATOM 1486 C C . ASP A 1 194 ? 24.581 8.041 -15.399 1.00 92.38 194 ASP A C 1
ATOM 1488 O O . ASP A 1 194 ? 24.061 7.554 -14.398 1.00 92.38 194 ASP A O 1
ATOM 1492 N N . GLN A 1 195 ? 24.406 9.325 -15.727 1.00 93.56 195 GLN A N 1
ATOM 1493 C CA . GLN A 1 195 ? 23.619 10.249 -14.918 1.00 93.56 195 GLN A CA 1
ATOM 1494 C C . GLN A 1 195 ? 22.125 9.887 -14.914 1.00 93.56 195 GLN A C 1
ATOM 1496 O O . GLN A 1 195 ? 21.467 10.024 -13.885 1.00 93.56 195 GLN A O 1
ATOM 1501 N N . GLU A 1 196 ? 21.588 9.405 -16.036 1.00 92.94 196 GLU A N 1
ATOM 1502 C CA . GLU A 1 196 ? 20.211 8.908 -16.130 1.00 92.94 196 GLU A CA 1
ATOM 1503 C C . GLU A 1 196 ? 20.042 7.588 -15.370 1.00 92.94 196 GLU A C 1
ATOM 1505 O O . GLU A 1 196 ? 19.060 7.426 -14.649 1.00 92.94 196 GLU A O 1
ATOM 1510 N N . ASN A 1 197 ? 21.019 6.682 -15.453 1.00 91.44 197 ASN A N 1
ATOM 1511 C CA . ASN A 1 197 ? 21.001 5.421 -14.709 1.00 91.44 197 ASN A CA 1
ATOM 1512 C C . ASN A 1 197 ? 21.010 5.646 -13.191 1.00 91.44 197 ASN A C 1
ATOM 1514 O O . ASN A 1 197 ? 20.159 5.094 -12.498 1.00 91.44 197 ASN A O 1
ATOM 1518 N N . ILE A 1 198 ? 21.892 6.519 -12.684 1.00 94.06 198 ILE A N 1
ATOM 1519 C CA . ILE A 1 198 ? 21.907 6.921 -11.263 1.00 94.06 198 ILE A CA 1
ATOM 1520 C C . ILE A 1 198 ? 20.546 7.485 -10.864 1.00 94.06 198 ILE A C 1
ATOM 1522 O O . ILE A 1 198 ? 19.973 7.128 -9.841 1.00 94.06 198 ILE A O 1
ATOM 1526 N N . ALA A 1 199 ? 19.995 8.346 -11.711 1.00 94.44 199 ALA A N 1
ATOM 1527 C CA . ALA A 1 199 ? 18.733 8.983 -11.435 1.00 94.44 199 ALA A CA 1
ATOM 1528 C C . ALA A 1 199 ? 17.582 7.940 -11.391 1.00 94.44 199 ALA A C 1
ATOM 1530 O O . ALA A 1 199 ? 16.725 8.028 -10.511 1.00 94.44 199 ALA A O 1
ATOM 1531 N N . ILE A 1 200 ? 17.512 6.962 -12.303 1.00 93.06 200 ILE A N 1
ATOM 1532 C CA . ILE A 1 200 ? 16.535 5.855 -12.213 1.00 93.06 200 ILE A CA 1
ATOM 1533 C C . ILE A 1 200 ? 16.707 5.073 -10.906 1.00 93.06 200 ILE A C 1
ATOM 1535 O O . ILE A 1 200 ? 15.704 4.807 -10.240 1.00 93.06 200 ILE A O 1
ATOM 1539 N N . ASP A 1 201 ? 17.943 4.744 -10.531 1.00 93.88 201 ASP A N 1
ATOM 1540 C CA . ASP A 1 201 ? 18.233 3.997 -9.306 1.00 93.88 201 ASP A CA 1
ATOM 1541 C C . ASP A 1 201 ? 17.762 4.753 -8.054 1.00 93.88 201 ASP A C 1
ATOM 1543 O O . ASP A 1 201 ? 17.071 4.177 -7.215 1.00 93.88 201 ASP A O 1
ATOM 1547 N N . ASP A 1 202 ? 17.974 6.073 -7.993 1.00 95.50 202 ASP A N 1
ATOM 1548 C CA . ASP A 1 202 ? 17.452 6.929 -6.917 1.00 95.50 202 ASP A CA 1
ATOM 1549 C C . ASP A 1 202 ? 15.917 6.835 -6.791 1.00 95.50 202 ASP A C 1
ATOM 1551 O O . ASP A 1 202 ? 15.371 6.828 -5.685 1.00 95.50 202 ASP A O 1
ATOM 1555 N N . CYS A 1 203 ? 15.190 6.732 -7.911 1.00 95.06 203 CYS A N 1
ATOM 1556 C CA . CYS A 1 203 ? 13.737 6.546 -7.878 1.00 95.06 203 CYS A CA 1
ATOM 1557 C C . CYS A 1 203 ? 13.326 5.153 -7.387 1.00 95.06 203 CYS A C 1
ATOM 1559 O O . CYS A 1 203 ? 12.326 5.032 -6.676 1.00 95.06 203 CYS A O 1
ATOM 1561 N N . PHE A 1 204 ? 14.075 4.105 -7.735 1.00 95.19 204 PHE A N 1
ATOM 1562 C CA . PHE A 1 204 ? 13.843 2.769 -7.182 1.00 95.19 204 PHE A CA 1
ATOM 1563 C C . PHE A 1 204 ? 14.183 2.700 -5.691 1.00 95.19 204 PHE A C 1
ATOM 1565 O O . PHE A 1 204 ? 13.479 2.023 -4.936 1.00 95.19 204 PHE A O 1
ATOM 1572 N N . ALA A 1 205 ? 15.200 3.434 -5.238 1.00 95.44 205 ALA A N 1
ATOM 1573 C CA . ALA A 1 205 ? 15.519 3.574 -3.824 1.00 95.44 205 ALA A CA 1
ATOM 1574 C C . ALA A 1 205 ? 14.369 4.253 -3.061 1.00 95.44 205 ALA A C 1
ATOM 1576 O O . ALA A 1 205 ? 13.952 3.756 -2.014 1.00 95.44 205 ALA A O 1
ATOM 1577 N N . GLU A 1 206 ? 13.791 5.326 -3.610 1.00 96.19 206 GLU A N 1
ATOM 1578 C CA . GLU A 1 206 ? 12.605 5.987 -3.048 1.00 96.19 206 GLU A CA 1
ATOM 1579 C C . GLU A 1 206 ? 11.404 5.027 -2.960 1.00 96.19 206 GLU A C 1
ATOM 1581 O O . GLU A 1 206 ? 10.776 4.903 -1.905 1.00 96.19 206 GLU A O 1
ATOM 1586 N N . LEU A 1 207 ? 11.133 4.274 -4.032 1.00 95.62 207 LEU A N 1
ATOM 1587 C CA . LEU A 1 207 ? 10.073 3.262 -4.061 1.00 95.62 207 LEU A CA 1
ATOM 1588 C C . LEU A 1 207 ? 10.299 2.165 -3.004 1.00 95.62 207 LEU A C 1
ATOM 1590 O O . LEU A 1 207 ? 9.365 1.766 -2.307 1.00 95.62 207 LEU A O 1
ATOM 1594 N N . THR A 1 208 ? 11.549 1.728 -2.833 1.00 95.81 208 THR A N 1
ATOM 1595 C CA . THR A 1 208 ? 11.946 0.729 -1.830 1.00 95.81 208 THR A CA 1
ATOM 1596 C C . THR A 1 208 ? 11.743 1.241 -0.406 1.00 95.81 208 THR A C 1
ATOM 1598 O O . THR A 1 208 ? 11.240 0.508 0.446 1.00 95.81 208 THR A O 1
ATOM 1601 N N . ILE A 1 209 ? 12.083 2.504 -0.137 1.00 96.81 209 ILE A N 1
ATOM 1602 C CA . ILE A 1 209 ? 11.846 3.140 1.166 1.00 96.81 209 ILE A CA 1
ATOM 1603 C C . ILE A 1 209 ? 10.343 3.201 1.460 1.00 96.81 209 ILE A C 1
ATOM 1605 O O . ILE A 1 209 ? 9.916 2.845 2.561 1.00 96.81 209 ILE A O 1
ATOM 1609 N N . ASN A 1 210 ? 9.530 3.593 0.479 1.00 96.38 210 ASN A N 1
ATOM 1610 C CA . ASN A 1 210 ? 8.077 3.663 0.637 1.00 96.38 210 ASN A CA 1
ATOM 1611 C C . ASN A 1 210 ? 7.459 2.279 0.875 1.00 96.38 210 ASN A C 1
ATOM 1613 O O . ASN A 1 210 ? 6.600 2.138 1.748 1.00 96.38 210 ASN A O 1
ATOM 1617 N N . LEU A 1 211 ? 7.951 1.239 0.194 1.00 95.31 211 LEU A N 1
ATOM 1618 C CA . LEU A 1 211 ? 7.566 -0.148 0.464 1.00 95.31 211 LEU A CA 1
ATOM 1619 C C . LEU A 1 211 ? 7.934 -0.575 1.886 1.00 95.31 211 LEU A C 1
ATOM 1621 O O . LEU A 1 211 ? 7.086 -1.095 2.607 1.00 95.31 211 LEU A O 1
ATOM 1625 N N . ALA A 1 212 ? 9.170 -0.317 2.314 1.00 95.00 212 ALA A N 1
ATOM 1626 C CA . ALA A 1 212 ? 9.629 -0.664 3.655 1.00 95.00 212 ALA A CA 1
ATOM 1627 C C . ALA A 1 212 ? 8.793 0.034 4.741 1.00 95.00 212 ALA A C 1
ATOM 1629 O O . ALA A 1 212 ? 8.486 -0.565 5.773 1.00 95.00 212 ALA A O 1
ATOM 1630 N N . ASN A 1 213 ? 8.371 1.278 4.503 1.00 95.88 213 ASN A N 1
ATOM 1631 C CA . ASN A 1 213 ? 7.469 1.996 5.398 1.00 95.88 213 ASN A CA 1
ATOM 1632 C C . ASN A 1 213 ? 6.066 1.368 5.442 1.00 95.88 213 ASN A C 1
ATOM 1634 O O . ASN A 1 213 ? 5.498 1.249 6.530 1.00 95.88 213 ASN A O 1
ATOM 1638 N N . CYS A 1 214 ? 5.528 0.913 4.304 1.00 94.44 214 CYS A N 1
ATOM 1639 C CA . CYS A 1 214 ? 4.261 0.173 4.263 1.00 94.44 214 CYS A CA 1
ATOM 1640 C C . CYS A 1 214 ? 4.362 -1.147 5.042 1.00 94.44 214 CYS A C 1
ATOM 1642 O O . CYS A 1 214 ? 3.514 -1.439 5.884 1.00 94.44 214 CYS A O 1
ATOM 1644 N N . GLU A 1 215 ? 5.433 -1.914 4.821 1.00 93.31 215 GLU A N 1
ATOM 1645 C CA . GLU A 1 215 ? 5.691 -3.172 5.528 1.00 93.31 215 GLU A CA 1
ATOM 1646 C C . GLU A 1 215 ? 5.868 -2.969 7.027 1.00 93.31 215 GLU A C 1
ATOM 1648 O O . GLU A 1 215 ? 5.371 -3.764 7.825 1.00 93.31 215 GLU A O 1
ATOM 1653 N N . LYS A 1 216 ? 6.569 -1.901 7.422 1.00 94.19 216 LYS A N 1
ATOM 1654 C CA . LYS A 1 216 ? 6.712 -1.519 8.823 1.00 94.19 216 LYS A CA 1
ATOM 1655 C C . LYS A 1 216 ? 5.339 -1.263 9.425 1.00 94.19 216 LYS A C 1
ATOM 1657 O O . LYS A 1 216 ? 5.032 -1.874 10.441 1.00 94.19 216 LYS A O 1
ATOM 1662 N N . LEU A 1 217 ? 4.511 -0.429 8.789 1.00 93.38 217 LEU A N 1
ATOM 1663 C CA . LEU A 1 217 ? 3.165 -0.139 9.280 1.00 93.38 217 LEU A CA 1
ATOM 1664 C C . LEU A 1 217 ? 2.359 -1.433 9.441 1.00 93.38 217 LEU A C 1
ATOM 1666 O O . LEU A 1 217 ? 1.851 -1.683 10.531 1.00 93.38 217 LEU A O 1
ATOM 1670 N N . LEU A 1 218 ? 2.329 -2.286 8.415 1.00 90.06 218 LEU A N 1
ATOM 1671 C CA . LEU A 1 218 ? 1.598 -3.556 8.415 1.00 90.06 218 LEU A CA 1
ATOM 1672 C C . LEU A 1 218 ? 2.079 -4.513 9.520 1.00 90.06 218 LEU A C 1
ATOM 1674 O O . LEU A 1 218 ? 1.273 -5.056 10.269 1.00 90.06 218 LEU A O 1
ATOM 1678 N N . ARG A 1 219 ? 3.397 -4.696 9.671 1.00 88.94 219 ARG A N 1
ATOM 1679 C CA . ARG A 1 219 ? 3.984 -5.669 10.612 1.00 88.94 219 ARG A CA 1
ATOM 1680 C C . ARG A 1 219 ? 4.090 -5.160 12.050 1.00 88.94 219 ARG A C 1
ATOM 1682 O O . ARG A 1 219 ? 4.347 -5.960 12.949 1.00 88.94 219 ARG A O 1
ATOM 1689 N N . THR A 1 220 ? 3.903 -3.863 12.295 1.00 90.50 220 THR A N 1
ATOM 1690 C CA . THR A 1 220 ? 3.894 -3.285 13.648 1.00 90.50 220 THR A CA 1
ATOM 1691 C C . THR A 1 220 ? 2.485 -2.824 14.037 1.00 90.50 220 THR A C 1
ATOM 1693 O O . THR A 1 220 ? 2.190 -1.633 13.902 1.00 90.50 220 THR A O 1
ATOM 1696 N N . PRO A 1 221 ? 1.594 -3.727 14.495 1.00 87.69 221 PRO A N 1
ATOM 1697 C CA . PRO A 1 221 ? 0.262 -3.355 14.969 1.00 87.69 221 PRO A CA 1
ATOM 1698 C C . PRO A 1 221 ? 0.323 -2.597 16.301 1.00 87.69 221 PRO A C 1
ATOM 1700 O O . PRO A 1 221 ? 1.335 -2.624 17.012 1.00 87.69 221 PRO A O 1
ATOM 1703 N N . ILE A 1 222 ? -0.781 -1.939 16.665 1.00 88.00 222 ILE A N 1
ATOM 1704 C CA . ILE A 1 222 ? -0.916 -1.282 17.969 1.00 88.00 222 ILE A CA 1
ATOM 1705 C C . ILE A 1 222 ? -0.762 -2.353 19.068 1.00 88.00 222 ILE A C 1
ATOM 1707 O O . ILE A 1 222 ? -1.278 -3.466 18.924 1.00 88.00 222 ILE A O 1
ATOM 1711 N N . PRO A 1 223 ? -0.046 -2.075 20.176 1.00 88.31 223 PRO A N 1
ATOM 1712 C CA . PRO A 1 223 ? 0.163 -3.063 21.227 1.00 88.31 223 PRO A CA 1
ATOM 1713 C C . PRO A 1 223 ? -1.147 -3.706 21.702 1.00 88.31 223 PRO A C 1
ATOM 1715 O O . PRO A 1 223 ? -2.011 -3.040 22.270 1.00 88.31 223 PRO A O 1
ATOM 1718 N N . LEU A 1 224 ? -1.260 -5.030 21.549 1.00 82.25 224 LEU A N 1
ATOM 1719 C CA . LEU A 1 224 ? -2.491 -5.793 21.818 1.00 82.25 224 LEU A CA 1
ATOM 1720 C C . LEU A 1 224 ? -3.039 -5.631 23.241 1.00 82.25 224 LEU A C 1
ATOM 1722 O O . LEU A 1 224 ? -4.225 -5.844 23.481 1.00 82.25 224 LEU A O 1
ATOM 1726 N N . GLY A 1 225 ? -2.188 -5.296 24.214 1.00 84.56 225 GLY A N 1
ATOM 1727 C CA . GLY A 1 225 ? -2.645 -4.995 25.569 1.00 84.56 225 GLY A CA 1
ATOM 1728 C C . GLY A 1 225 ? -3.633 -3.830 25.571 1.00 84.56 225 GLY A C 1
ATOM 1729 O O . GLY A 1 225 ? -4.697 -3.930 26.173 1.00 84.56 225 GLY A O 1
ATOM 1730 N N . TYR A 1 226 ? -3.315 -2.768 24.837 1.00 83.25 226 TYR A N 1
ATOM 1731 C CA . TYR A 1 226 ? -4.111 -1.550 24.782 1.00 83.25 226 TYR A CA 1
ATOM 1732 C C . TYR A 1 226 ? -5.522 -1.811 24.229 1.00 83.25 226 TYR A C 1
ATOM 1734 O O . TYR A 1 226 ? -6.513 -1.518 24.900 1.00 83.25 226 TYR A O 1
ATOM 1742 N N . THR A 1 227 ? -5.619 -2.476 23.075 1.00 85.06 227 THR A N 1
ATOM 1743 C CA . THR A 1 227 ? -6.901 -2.800 22.426 1.00 85.06 227 THR A CA 1
ATOM 1744 C C . THR A 1 227 ? -7.726 -3.810 23.230 1.00 85.06 227 THR A C 1
ATOM 1746 O O . THR A 1 227 ? -8.945 -3.669 23.359 1.00 85.06 227 THR A O 1
ATOM 1749 N N . ARG A 1 228 ? -7.078 -4.800 23.862 1.00 89.25 228 ARG A N 1
ATOM 1750 C CA . ARG A 1 228 ? -7.767 -5.811 24.684 1.00 89.25 228 ARG A CA 1
ATOM 1751 C C . ARG A 1 228 ? -8.329 -5.244 25.981 1.00 89.25 228 ARG A C 1
ATOM 1753 O O . ARG A 1 228 ? -9.432 -5.631 26.362 1.00 89.25 228 ARG A O 1
ATOM 1760 N N . TYR A 1 229 ? -7.597 -4.382 26.690 1.00 89.75 229 TYR A N 1
ATOM 1761 C CA . TYR A 1 229 ? -8.102 -3.796 27.937 1.00 89.75 229 TYR A CA 1
ATOM 1762 C C . TYR A 1 229 ? -9.289 -2.869 27.679 1.00 89.75 229 TYR A C 1
ATOM 1764 O O . TYR A 1 229 ? -10.273 -2.950 28.413 1.00 89.75 229 TYR A O 1
ATOM 1772 N N . ALA A 1 230 ? -9.231 -2.077 26.607 1.00 88.69 230 ALA A N 1
ATOM 1773 C CA . ALA A 1 230 ? -10.323 -1.216 26.170 1.00 88.69 230 ALA A CA 1
ATOM 1774 C C . ALA A 1 230 ? -11.622 -2.001 25.924 1.00 88.69 230 ALA A C 1
ATOM 1776 O O . ALA A 1 230 ? -12.639 -1.739 26.566 1.00 88.69 230 ALA A O 1
ATOM 1777 N N . VAL A 1 231 ? -11.554 -3.039 25.081 1.00 91.94 231 VAL A N 1
ATOM 1778 C CA . VAL A 1 231 ? -12.696 -3.908 24.751 1.00 91.94 231 VAL A CA 1
ATOM 1779 C C . VAL A 1 231 ? -13.238 -4.607 25.995 1.00 91.94 231 VAL A C 1
ATOM 1781 O O . VAL A 1 231 ? -14.441 -4.601 26.237 1.00 91.94 231 VAL A O 1
ATOM 1784 N N . ARG A 1 232 ? -12.369 -5.199 26.824 1.00 93.81 232 ARG A N 1
ATOM 1785 C CA . ARG A 1 232 ? -12.796 -5.915 28.039 1.00 93.81 232 ARG A CA 1
ATOM 1786 C C . ARG A 1 232 ? -13.502 -4.994 29.025 1.00 93.81 232 ARG A C 1
ATOM 1788 O O . ARG A 1 232 ? -14.528 -5.381 29.577 1.00 93.81 232 ARG A O 1
ATOM 1795 N N . PHE A 1 233 ? -12.959 -3.799 29.243 1.00 93.56 233 PHE A N 1
ATOM 1796 C CA . PHE A 1 233 ? -13.572 -2.814 30.123 1.00 93.56 233 PHE A CA 1
ATOM 1797 C C . PHE A 1 233 ? -14.932 -2.364 29.584 1.00 93.56 233 PHE A C 1
ATOM 1799 O O . PHE A 1 233 ? -15.900 -2.365 30.341 1.00 93.56 233 PHE A O 1
ATOM 1806 N N . LEU A 1 234 ? -15.029 -2.090 28.279 1.00 93.94 234 LEU A N 1
ATOM 1807 C CA . LEU A 1 234 ? -16.282 -1.743 27.614 1.00 93.94 234 LEU A CA 1
ATOM 1808 C C . LEU A 1 234 ? -17.347 -2.842 27.765 1.00 93.94 234 LEU A C 1
ATOM 1810 O O . LEU A 1 234 ? -18.463 -2.554 28.191 1.00 93.94 234 LEU A O 1
ATOM 1814 N N . TRP A 1 235 ? -17.009 -4.102 27.473 1.00 94.62 235 TRP A N 1
ATOM 1815 C CA . TRP A 1 235 ? -17.944 -5.229 27.600 1.00 94.62 235 TRP A CA 1
ATOM 1816 C C . TRP A 1 235 ? -18.434 -5.421 29.031 1.00 94.62 235 TRP A C 1
ATOM 1818 O O . TRP A 1 235 ? -19.633 -5.566 29.258 1.00 94.62 235 TRP A O 1
ATOM 1828 N N . ILE A 1 236 ? -17.518 -5.399 30.003 1.00 94.31 236 ILE A N 1
ATOM 1829 C CA . ILE A 1 236 ? -17.861 -5.512 31.424 1.00 94.31 236 ILE A CA 1
ATOM 1830 C C . ILE A 1 236 ? -18.792 -4.363 31.828 1.00 94.31 236 ILE A C 1
ATOM 1832 O O . ILE A 1 236 ? -19.819 -4.601 32.463 1.00 94.31 236 ILE A O 1
ATOM 1836 N N . TRP A 1 237 ? -18.472 -3.133 31.419 1.00 94.69 237 TRP A N 1
ATOM 1837 C CA . TRP A 1 237 ? -19.268 -1.949 31.725 1.00 94.69 237 TRP A CA 1
ATOM 1838 C C . TRP A 1 237 ? -20.679 -2.036 31.129 1.00 94.69 237 TRP A C 1
ATOM 1840 O O . TRP A 1 237 ? -21.648 -1.841 31.858 1.00 94.69 237 TRP A O 1
ATOM 1850 N N . LEU A 1 238 ? -20.819 -2.422 29.855 1.00 93.12 238 LEU A N 1
ATOM 1851 C CA . LEU A 1 238 ? -22.118 -2.583 29.186 1.00 93.12 238 LEU A CA 1
ATOM 1852 C C . LEU A 1 238 ? -22.962 -3.723 29.780 1.00 93.12 238 LEU A C 1
ATOM 1854 O O . LEU A 1 238 ? -24.173 -3.567 29.923 1.00 93.12 238 LEU A O 1
ATOM 1858 N N . ILE A 1 239 ? -22.345 -4.846 30.169 1.00 92.00 239 ILE A N 1
ATOM 1859 C CA . ILE A 1 239 ? -23.043 -5.979 30.805 1.00 92.00 239 ILE A CA 1
ATOM 1860 C C . ILE A 1 239 ? -23.531 -5.620 32.214 1.00 92.00 239 ILE A C 1
ATOM 1862 O O . ILE A 1 239 ? -24.587 -6.087 32.639 1.00 92.00 239 ILE A O 1
ATOM 1866 N N . LEU A 1 240 ? -22.780 -4.799 32.952 1.00 91.44 240 LEU A N 1
ATOM 1867 C CA . LEU A 1 240 ? -23.137 -4.398 34.315 1.00 91.44 240 LEU A CA 1
ATOM 1868 C C . LEU A 1 240 ? -24.102 -3.197 34.350 1.00 91.44 240 LEU A C 1
ATOM 1870 O O . LEU A 1 240 ? -24.870 -3.066 35.307 1.00 91.44 240 LEU A O 1
ATOM 1874 N N . LEU A 1 241 ? -24.107 -2.359 33.306 1.00 90.06 241 LEU A N 1
ATOM 1875 C CA . LEU A 1 241 ? -24.995 -1.204 33.133 1.00 90.06 241 LEU A CA 1
ATOM 1876 C C . LEU A 1 241 ? -26.479 -1.498 33.430 1.00 90.06 241 LEU A C 1
ATOM 1878 O O . LEU A 1 241 ? -27.098 -0.704 34.150 1.00 90.06 241 LEU A O 1
ATOM 1882 N N . PRO A 1 242 ? -27.083 -2.613 32.959 1.00 87.88 242 PRO A N 1
ATOM 1883 C CA . PRO A 1 242 ? -28.480 -2.897 33.243 1.00 87.88 242 PRO A CA 1
ATOM 1884 C C . PRO A 1 242 ? -28.826 -3.004 34.712 1.00 87.88 242 PRO A C 1
ATOM 1886 O O . PRO A 1 242 ? -29.855 -2.482 35.133 1.00 87.88 242 PRO A O 1
ATOM 1889 N N . PHE A 1 243 ? -27.952 -3.587 35.518 1.00 87.81 243 PHE A N 1
ATOM 1890 C CA . PHE A 1 243 ? -28.207 -3.756 36.944 1.00 87.81 243 PHE A CA 1
ATOM 1891 C C . PHE A 1 243 ? -28.123 -2.433 37.723 1.00 87.81 243 PHE A C 1
AT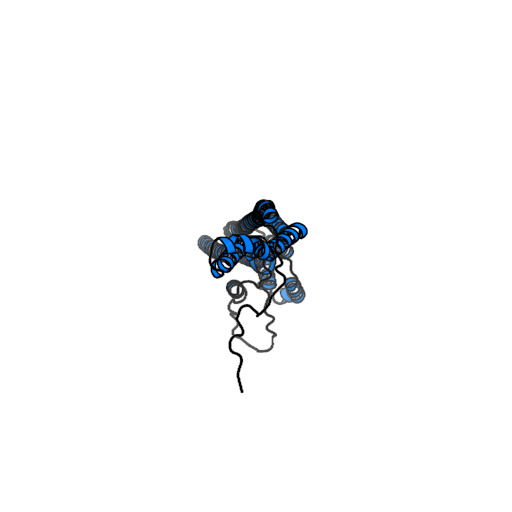OM 1893 O O . PHE A 1 243 ? -28.671 -2.338 38.822 1.00 87.81 243 PHE A O 1
ATOM 1900 N N . ALA A 1 244 ? -27.475 -1.409 37.155 1.00 86.88 244 ALA A N 1
ATOM 1901 C CA . ALA A 1 244 ? -27.385 -0.071 37.736 1.00 86.88 244 ALA A CA 1
ATOM 1902 C C . ALA A 1 244 ? -28.544 0.852 37.325 1.00 86.88 244 ALA A C 1
ATOM 1904 O O . ALA A 1 244 ? -29.013 1.654 38.135 1.00 86.88 244 ALA A O 1
ATOM 1905 N N . LEU A 1 245 ? -29.041 0.730 36.088 1.00 84.50 245 LEU A N 1
ATOM 1906 C CA . LEU A 1 245 ? -30.095 1.601 35.545 1.00 84.50 245 LEU A CA 1
ATOM 1907 C C . LEU A 1 245 ? -31.525 1.206 35.951 1.00 84.50 245 LEU A C 1
ATOM 1909 O O . LEU A 1 245 ? -32.439 2.018 35.806 1.00 84.50 245 LEU A O 1
ATOM 1913 N N . VAL A 1 246 ? -31.737 0.009 36.509 1.00 83.00 246 VAL A N 1
ATOM 1914 C CA . VAL A 1 246 ? -33.074 -0.466 36.920 1.00 83.00 246 VAL A CA 1
ATOM 1915 C C . VAL A 1 246 ? -33.751 0.469 37.932 1.00 83.00 246 VAL A C 1
ATOM 1917 O O . VAL A 1 246 ? -34.929 0.773 37.770 1.00 83.00 246 VAL A O 1
ATOM 1920 N N . ARG A 1 247 ? -33.041 0.965 38.960 1.00 78.19 247 ARG A N 1
ATOM 1921 C CA . ARG A 1 247 ? -33.641 1.841 39.991 1.00 78.19 247 ARG A CA 1
ATOM 1922 C C . ARG A 1 247 ? -34.074 3.211 39.454 1.00 78.19 247 ARG A C 1
ATOM 1924 O O . ARG A 1 247 ? -35.232 3.559 39.679 1.00 78.19 247 ARG A O 1
ATOM 1931 N N . PRO A 1 248 ? -33.197 3.982 38.776 1.00 76.69 248 PRO A N 1
ATOM 1932 C CA . PRO A 1 248 ? -33.588 5.266 38.205 1.00 76.69 248 PRO A CA 1
ATOM 1933 C C . PRO A 1 248 ? -34.774 5.121 37.251 1.00 76.69 248 PRO A C 1
ATOM 1935 O O . PRO A 1 248 ? -35.773 5.810 37.401 1.00 76.69 248 PRO A O 1
ATOM 1938 N N . PHE A 1 249 ? -34.738 4.171 36.317 1.00 75.62 249 PHE A N 1
ATOM 1939 C CA . PHE A 1 249 ? -35.803 4.062 35.318 1.00 75.62 249 PHE A CA 1
ATOM 1940 C C . PHE A 1 249 ? -37.121 3.522 35.875 1.00 75.62 249 PHE A C 1
ATOM 1942 O O . PHE A 1 249 ? -38.172 3.970 35.426 1.00 75.62 249 PHE A O 1
ATOM 1949 N N . TYR A 1 250 ? -37.094 2.653 36.894 1.00 73.44 250 TYR A N 1
ATOM 1950 C CA . TYR A 1 250 ? -38.318 2.229 37.587 1.00 73.44 250 TYR A CA 1
ATOM 1951 C C . TYR A 1 250 ? -39.050 3.407 38.252 1.00 73.44 250 TYR A C 1
ATOM 1953 O O . TYR A 1 250 ? -40.270 3.387 38.379 1.00 73.44 250 TYR A O 1
ATOM 1961 N N . GLN A 1 251 ? -38.318 4.445 38.672 1.00 71.00 251 GLN A N 1
ATOM 1962 C CA . GLN A 1 251 ? -38.902 5.656 39.257 1.00 71.00 251 GLN A CA 1
ATOM 1963 C C . GLN A 1 251 ? -39.424 6.645 38.203 1.00 71.00 251 GLN A C 1
ATOM 1965 O O . GLN A 1 251 ? -40.302 7.445 38.517 1.00 71.00 251 GLN A O 1
ATOM 1970 N N . PHE A 1 252 ? -38.888 6.607 36.978 1.00 65.44 252 PHE A N 1
ATOM 1971 C CA . PHE A 1 252 ? -39.134 7.613 35.940 1.00 65.44 252 PHE A CA 1
ATOM 1972 C C . PHE A 1 252 ? -40.094 7.177 34.815 1.00 65.44 252 PHE A C 1
ATOM 1974 O O . PHE A 1 252 ? -40.627 8.057 34.141 1.00 65.44 252 PHE A O 1
ATOM 1981 N N . GLY A 1 253 ? -40.357 5.883 34.575 1.00 64.56 253 GLY A N 1
ATOM 1982 C CA . GLY A 1 253 ? -41.257 5.487 33.479 1.00 64.56 253 GLY A CA 1
ATOM 1983 C C . GL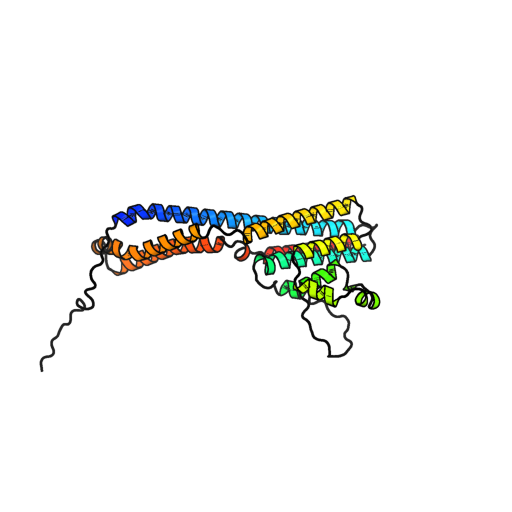Y A 1 253 ? -41.514 3.988 33.299 1.00 64.56 253 GLY A C 1
ATOM 1984 O O . GLY A 1 253 ? -41.095 3.158 34.103 1.00 64.56 253 GLY A O 1
ATOM 1985 N N . GLU A 1 254 ? -42.233 3.645 32.223 1.00 68.94 254 GLU A N 1
ATOM 1986 C CA . GLU A 1 254 ? -42.573 2.261 31.877 1.00 68.94 254 GLU A CA 1
ATOM 1987 C C . GLU A 1 254 ? -41.337 1.436 31.468 1.00 68.94 254 GLU A C 1
ATOM 1989 O O . GLU A 1 254 ? -40.407 1.925 30.820 1.00 68.94 254 GLU A O 1
ATOM 1994 N N . GLN A 1 255 ? -41.369 0.137 31.781 1.00 71.12 255 GLN A N 1
ATOM 1995 C CA . GLN A 1 255 ? -40.294 -0.828 31.517 1.00 71.12 255 GLN A CA 1
ATOM 1996 C C . GLN A 1 255 ? -39.714 -0.855 30.077 1.00 71.12 255 GLN A C 1
ATOM 1998 O O . GLN A 1 255 ? -38.502 -1.057 29.967 1.00 71.12 255 GLN A O 1
ATOM 2003 N N . PRO A 1 256 ? -40.465 -0.631 28.972 1.00 79.38 256 PRO A N 1
ATOM 2004 C CA . PRO A 1 256 ? -39.875 -0.638 27.626 1.00 79.38 256 PRO A CA 1
ATOM 2005 C C . PRO A 1 256 ? -38.862 0.491 27.372 1.00 79.38 256 PRO A C 1
ATOM 2007 O O . PRO A 1 256 ? -37.955 0.319 26.556 1.00 79.38 256 PRO A O 1
ATOM 2010 N N . ILE A 1 257 ? -38.963 1.625 28.075 1.00 82.19 257 ILE A N 1
ATOM 2011 C CA . ILE A 1 257 ? -38.063 2.775 27.872 1.00 82.19 257 ILE A CA 1
ATOM 2012 C C . ILE A 1 257 ? -36.635 2.437 28.322 1.00 82.19 257 ILE A C 1
ATOM 2014 O O . ILE A 1 257 ? -35.672 2.834 27.667 1.00 82.19 257 ILE A O 1
ATOM 2018 N N . LEU A 1 258 ? -36.494 1.658 29.401 1.00 83.12 258 LEU A N 1
ATOM 2019 C CA . LEU A 1 258 ? -35.198 1.196 29.905 1.00 83.12 258 LEU A CA 1
ATOM 2020 C C . LEU A 1 258 ? -34.452 0.385 28.839 1.00 83.12 258 LEU A C 1
ATOM 2022 O O . LEU A 1 258 ? -33.297 0.677 28.537 1.00 83.12 258 LEU A O 1
ATOM 2026 N N . VAL A 1 259 ? -35.127 -0.603 28.243 1.00 85.00 259 VAL A N 1
ATOM 2027 C CA . VAL A 1 259 ? -34.538 -1.480 27.218 1.00 85.00 259 VAL A CA 1
ATOM 2028 C C . VAL A 1 259 ? -34.111 -0.672 25.992 1.00 85.00 259 VAL A C 1
ATOM 2030 O O . VAL A 1 259 ? -33.021 -0.885 25.463 1.00 85.00 259 VAL A O 1
ATOM 2033 N N . LEU A 1 260 ? -34.926 0.300 25.571 1.00 87.94 260 LEU A N 1
ATOM 2034 C CA . LEU A 1 260 ? -34.588 1.178 24.452 1.00 87.94 260 LEU A CA 1
ATOM 2035 C C . LEU A 1 260 ? -33.359 2.052 24.752 1.00 87.94 260 LEU A C 1
ATOM 2037 O O . LEU A 1 260 ? -32.461 2.153 23.916 1.00 87.94 260 LEU A O 1
ATOM 2041 N N . ALA A 1 261 ? -33.282 2.639 25.950 1.00 86.88 261 ALA A N 1
ATOM 2042 C CA . ALA A 1 261 ? -32.131 3.435 26.372 1.00 86.88 261 ALA A CA 1
ATOM 2043 C C . ALA A 1 261 ? -30.841 2.595 26.418 1.00 86.88 261 ALA A C 1
ATOM 2045 O O . ALA A 1 261 ? -29.785 3.050 25.983 1.00 86.88 261 ALA A O 1
ATOM 2046 N N . MET A 1 262 ? -30.927 1.349 26.886 1.00 87.44 262 MET A N 1
ATOM 2047 C CA . MET A 1 262 ? -29.795 0.416 26.928 1.00 87.44 262 MET A CA 1
ATOM 2048 C C . MET A 1 262 ? -29.291 0.030 25.546 1.00 87.44 262 MET A C 1
ATOM 2050 O O . MET A 1 262 ? -28.080 0.021 25.319 1.00 87.44 262 MET A O 1
ATOM 2054 N N . LEU A 1 263 ? -30.210 -0.291 24.632 1.00 91.00 263 LEU A N 1
ATOM 2055 C CA . LEU A 1 263 ? -29.875 -0.594 23.244 1.00 91.00 263 LEU A CA 1
ATOM 2056 C C . LEU A 1 263 ? -29.188 0.599 22.591 1.00 91.00 263 LEU A C 1
ATOM 2058 O O . LEU A 1 263 ? -28.156 0.425 21.950 1.00 91.00 263 LEU A O 1
ATOM 2062 N N . PHE A 1 264 ? -29.710 1.805 22.813 1.00 92.69 264 PHE A N 1
ATOM 2063 C CA . PHE A 1 264 ? -29.118 3.027 22.288 1.00 92.69 264 PHE A CA 1
ATOM 2064 C C . PHE A 1 264 ? -27.695 3.261 22.817 1.00 92.69 264 PHE A C 1
ATOM 2066 O O . PHE A 1 264 ? -26.776 3.452 22.024 1.00 92.69 264 PHE A O 1
ATOM 2073 N N . ILE A 1 265 ? -27.483 3.189 24.138 1.00 92.50 265 ILE A N 1
ATOM 2074 C CA . ILE A 1 265 ? -26.151 3.367 24.742 1.00 92.50 265 ILE A CA 1
ATOM 2075 C C . ILE A 1 265 ? -25.182 2.301 24.217 1.00 92.50 265 ILE A C 1
ATOM 2077 O O . ILE A 1 265 ? -24.085 2.630 23.773 1.00 92.50 265 ILE A O 1
ATOM 2081 N N . SER A 1 266 ? -25.594 1.033 24.213 1.00 92.94 266 SER A N 1
ATOM 2082 C CA . SER A 1 266 ? -24.745 -0.068 23.743 1.00 92.94 266 SER A CA 1
ATOM 2083 C C . SER A 1 266 ? -24.372 0.102 22.275 1.00 92.94 266 SER A C 1
ATOM 2085 O O . SER A 1 266 ? -23.206 -0.046 21.928 1.00 92.94 266 SER A O 1
ATOM 2087 N N . TYR A 1 267 ? -25.336 0.475 21.428 1.00 94.44 267 TYR A N 1
ATOM 2088 C CA . TYR A 1 267 ? -25.104 0.748 20.014 1.00 94.44 267 TYR A CA 1
ATOM 2089 C C . TYR A 1 267 ? -24.066 1.855 19.815 1.00 94.44 267 TYR A C 1
ATOM 2091 O O . TYR A 1 267 ? -23.108 1.658 19.074 1.00 94.44 267 TYR A O 1
ATOM 2099 N N . VAL A 1 268 ? -24.202 2.988 20.513 1.00 94.56 268 VAL A N 1
ATOM 2100 C CA . VAL A 1 268 ? -23.260 4.111 20.382 1.00 94.56 268 VAL A CA 1
ATOM 2101 C C . VAL A 1 268 ? -21.847 3.688 20.783 1.00 94.56 268 VAL A C 1
ATOM 2103 O O . VAL A 1 268 ? -20.914 3.855 20.001 1.00 94.56 268 VAL A O 1
ATOM 2106 N N . PHE A 1 269 ? -21.672 3.097 21.963 1.00 94.06 269 PHE A N 1
ATOM 2107 C CA . PHE A 1 269 ? -20.341 2.726 22.444 1.00 94.06 269 PHE A CA 1
ATOM 2108 C C . PHE A 1 269 ? -19.691 1.610 21.612 1.00 94.06 269 PHE A C 1
ATOM 2110 O O . PHE A 1 269 ? -18.499 1.690 21.317 1.00 94.06 269 PHE A O 1
ATOM 2117 N N . LEU A 1 270 ? -20.462 0.600 21.194 1.00 94.44 270 LEU A N 1
ATOM 2118 C CA . LEU A 1 270 ? -19.958 -0.458 20.316 1.00 94.44 270 LEU A CA 1
ATOM 2119 C C . LEU A 1 270 ? -19.634 0.072 18.916 1.00 94.44 270 LEU A C 1
ATOM 2121 O O . LEU A 1 270 ? -18.642 -0.357 18.345 1.00 94.44 270 LEU A O 1
ATOM 2125 N N . SER A 1 271 ? -20.403 1.031 18.389 1.00 94.94 271 SER A N 1
ATOM 2126 C CA . SER A 1 271 ? -20.113 1.636 17.081 1.00 94.94 271 SER A CA 1
ATOM 2127 C C . SER A 1 271 ? -18.789 2.407 17.070 1.00 94.94 271 SER A C 1
ATOM 2129 O O . SER A 1 271 ? -18.041 2.317 16.105 1.00 94.94 271 SER A O 1
ATOM 2131 N N . ILE A 1 272 ? -18.453 3.117 18.154 1.00 94.38 272 ILE A N 1
ATOM 2132 C CA . ILE A 1 272 ? -17.173 3.836 18.277 1.00 94.38 272 ILE A CA 1
ATOM 2133 C C . ILE A 1 272 ? -16.003 2.847 18.284 1.00 94.38 272 ILE A C 1
ATOM 2135 O O . ILE A 1 272 ? -14.994 3.058 17.613 1.00 94.38 272 ILE A O 1
ATOM 2139 N N . GLU A 1 273 ? -16.146 1.764 19.043 1.00 93.81 273 GLU A N 1
ATOM 2140 C CA . GLU A 1 273 ? -15.147 0.701 19.128 1.00 93.81 273 GLU A CA 1
ATOM 2141 C C . GLU A 1 273 ? -14.987 -0.042 17.790 1.00 93.81 273 GLU A C 1
ATOM 2143 O O . GLU A 1 273 ? -13.862 -0.312 17.377 1.00 93.81 273 GLU A O 1
ATOM 2148 N N . ASP A 1 274 ? -16.085 -0.306 17.081 1.00 93.19 274 ASP A N 1
ATOM 2149 C CA . ASP A 1 274 ? -16.073 -0.929 15.755 1.00 93.19 274 ASP A CA 1
ATOM 2150 C C . ASP A 1 274 ? -15.370 -0.046 14.712 1.00 93.19 274 ASP A C 1
ATOM 2152 O O . ASP A 1 274 ? -14.486 -0.516 13.997 1.00 93.19 274 ASP A O 1
ATOM 2156 N N . ILE A 1 275 ? -15.657 1.263 14.697 1.00 93.44 275 ILE A N 1
ATOM 2157 C CA . ILE A 1 275 ? -14.946 2.227 13.842 1.00 93.44 275 ILE A CA 1
ATOM 2158 C C . ILE A 1 275 ? -13.444 2.208 14.144 1.00 93.44 275 ILE A C 1
ATOM 2160 O O . ILE A 1 275 ? -12.639 2.200 13.214 1.00 93.44 275 ILE A O 1
ATOM 2164 N N . ALA A 1 276 ? -13.054 2.172 15.425 1.00 92.88 276 ALA A N 1
ATOM 2165 C CA . ALA A 1 276 ? -11.646 2.113 15.814 1.00 92.88 276 ALA A CA 1
ATOM 2166 C C . ALA A 1 276 ? -10.945 0.864 15.257 1.00 92.88 276 ALA A C 1
ATOM 2168 O O . ALA A 1 276 ? -9.802 0.957 14.826 1.00 92.88 276 ALA A O 1
ATOM 2169 N N . VAL A 1 277 ? -11.624 -0.287 15.252 1.00 92.00 277 VAL A N 1
ATOM 2170 C CA . VAL A 1 277 ? -11.086 -1.543 14.706 1.00 92.00 277 VAL A CA 1
ATOM 2171 C C . VAL A 1 277 ? -10.961 -1.480 13.182 1.00 92.00 277 VAL A C 1
ATOM 2173 O O . VAL A 1 277 ? -9.934 -1.881 12.644 1.00 92.00 277 VAL A O 1
ATOM 2176 N N . GLN A 1 278 ? -11.956 -0.937 12.476 1.00 92.31 278 GLN A N 1
ATOM 2177 C CA . GLN A 1 278 ? -11.915 -0.834 11.011 1.00 92.31 278 GLN A CA 1
ATOM 2178 C C . GLN A 1 278 ? -10.783 0.077 10.509 1.00 92.31 278 GLN A C 1
ATOM 2180 O O . GLN A 1 278 ? -10.133 -0.223 9.509 1.00 92.31 278 GLN A O 1
ATOM 2185 N N . ILE A 1 279 ? -10.528 1.194 11.199 1.00 92.81 279 ILE A N 1
ATOM 2186 C CA . ILE A 1 279 ? -9.466 2.137 10.807 1.00 92.81 279 ILE A CA 1
ATOM 2187 C C . ILE A 1 279 ? -8.068 1.694 11.273 1.00 92.81 279 ILE A C 1
ATOM 2189 O O . ILE A 1 279 ? -7.071 2.195 10.758 1.00 92.81 279 ILE A O 1
ATOM 2193 N N . GLU A 1 280 ? -7.969 0.747 12.215 1.00 91.06 280 GLU A N 1
ATOM 2194 C CA . GLU A 1 280 ? -6.692 0.177 12.673 1.00 91.06 280 GLU A CA 1
ATOM 2195 C C . GLU A 1 280 ? -5.960 -0.592 11.554 1.00 91.06 280 GLU A C 1
ATOM 2197 O O . GLU A 1 280 ? -4.725 -0.621 11.538 1.00 91.06 280 GLU A O 1
ATOM 2202 N N . GLU A 1 281 ? -6.702 -1.138 10.585 1.00 91.00 281 GLU A N 1
ATOM 2203 C CA . GLU A 1 281 ? -6.179 -1.824 9.397 1.00 91.00 281 GLU A CA 1
ATOM 2204 C C . GLU A 1 281 ? -6.354 -0.954 8.130 1.00 91.00 281 GLU A C 1
ATOM 2206 O O . GLU A 1 281 ? -7.315 -1.120 7.372 1.00 91.00 281 GLU A O 1
ATOM 2211 N N . PRO A 1 282 ? -5.440 0.004 7.860 1.00 91.19 282 PRO A N 1
ATOM 2212 C CA . PRO A 1 282 ? -5.619 1.000 6.801 1.00 91.19 282 PRO A CA 1
ATOM 2213 C C . PRO A 1 282 ? -5.782 0.412 5.403 1.00 91.19 282 PRO A C 1
ATOM 2215 O O . PRO A 1 282 ? -6.631 0.870 4.644 1.00 91.19 282 PRO A O 1
ATOM 2218 N N . PHE A 1 283 ? -4.956 -0.569 5.037 1.00 91.06 283 PHE A N 1
ATOM 2219 C CA . PHE A 1 283 ? -4.868 -1.051 3.655 1.00 91.06 283 PHE A CA 1
ATOM 2220 C C . PHE A 1 283 ? -6.098 -1.849 3.213 1.00 91.06 283 PHE A C 1
ATOM 2222 O O . PHE A 1 283 ? -6.396 -1.880 2.024 1.00 91.06 283 PHE A O 1
ATOM 2229 N N . VAL A 1 284 ? -6.831 -2.435 4.164 1.00 87.88 284 VAL A N 1
ATOM 2230 C CA . VAL A 1 284 ? -8.105 -3.118 3.901 1.00 87.88 284 VAL A CA 1
ATOM 2231 C C . VAL A 1 284 ? -9.214 -2.099 3.625 1.00 87.88 284 VAL A C 1
ATOM 2233 O O . VAL A 1 284 ? -10.040 -2.295 2.741 1.00 87.88 284 VAL A O 1
ATOM 2236 N N . THR A 1 285 ? -9.214 -0.980 4.352 1.00 89.75 285 THR A N 1
ATOM 2237 C CA . THR A 1 285 ? -10.260 0.052 4.257 1.00 89.75 285 THR A CA 1
ATOM 2238 C C . THR A 1 285 ? -10.017 1.053 3.115 1.00 89.75 285 THR A C 1
ATOM 2240 O O . THR A 1 285 ? -10.959 1.653 2.592 1.00 89.75 285 THR A O 1
ATOM 2243 N N . LEU A 1 286 ? -8.761 1.279 2.719 1.00 90.38 286 LEU A N 1
ATOM 2244 C CA . LEU A 1 286 ? -8.401 2.246 1.678 1.00 90.38 286 LEU A CA 1
ATOM 2245 C C . LEU A 1 286 ? -8.784 1.764 0.263 1.00 90.38 286 LEU A C 1
ATOM 2247 O O . LEU A 1 286 ? -8.591 0.597 -0.073 1.00 90.38 286 LEU A O 1
ATOM 2251 N N . PRO A 1 287 ? -9.223 2.670 -0.636 1.00 89.56 287 PRO A N 1
ATOM 2252 C CA . PRO A 1 287 ? -9.558 2.329 -2.019 1.00 89.56 287 PRO A CA 1
ATOM 2253 C C . PRO A 1 287 ? -8.294 2.201 -2.894 1.00 89.56 287 PRO A C 1
ATOM 2255 O O . PRO A 1 287 ? -8.063 2.995 -3.812 1.00 89.56 287 PRO A O 1
ATOM 2258 N N . LEU A 1 288 ? -7.436 1.221 -2.610 1.00 88.44 288 LEU A N 1
ATOM 2259 C CA . LEU A 1 288 ? -6.159 1.029 -3.313 1.00 88.44 288 LEU A CA 1
ATOM 2260 C C . LEU A 1 288 ? -6.338 0.640 -4.793 1.00 88.44 288 LEU A C 1
ATOM 2262 O O . LEU A 1 288 ? -5.581 1.099 -5.646 1.00 88.44 288 LEU A O 1
ATOM 2266 N N . GLU A 1 289 ? -7.408 -0.083 -5.129 1.00 86.56 289 GLU A N 1
ATOM 2267 C CA . GLU A 1 289 ? -7.772 -0.415 -6.519 1.00 86.56 289 GLU A CA 1
ATOM 2268 C C . GLU A 1 289 ? -7.962 0.827 -7.389 1.00 86.56 289 GLU A C 1
ATOM 2270 O O . GLU A 1 289 ? -7.606 0.850 -8.569 1.00 86.56 289 GLU A O 1
ATOM 2275 N N . LEU A 1 290 ? -8.497 1.900 -6.799 1.00 88.81 290 LEU A N 1
ATOM 2276 C CA . LEU A 1 290 ? -8.680 3.151 -7.513 1.00 88.81 290 LEU A CA 1
ATOM 2277 C C . LEU A 1 290 ? -7.321 3.756 -7.883 1.00 88.81 290 LEU A C 1
ATOM 2279 O O . LEU A 1 290 ? -7.147 4.195 -9.017 1.00 88.81 290 LEU A O 1
ATOM 2283 N N . HIS A 1 291 ? -6.346 3.727 -6.969 1.00 90.19 291 HIS A N 1
ATOM 2284 C CA . HIS A 1 291 ? -4.990 4.226 -7.220 1.00 90.19 291 HIS A CA 1
ATOM 2285 C C . HIS A 1 291 ? -4.338 3.482 -8.385 1.00 90.19 291 HIS A C 1
ATOM 2287 O O . HIS A 1 291 ? -3.778 4.110 -9.283 1.00 90.19 291 HIS A O 1
ATOM 2293 N N . GLN A 1 292 ? -4.483 2.157 -8.407 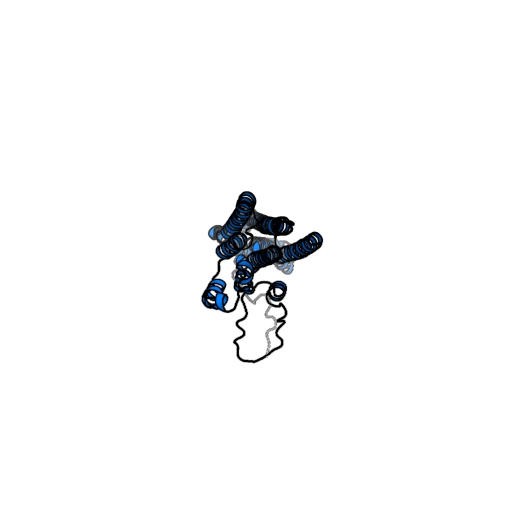1.00 89.56 292 GLN A N 1
ATOM 2294 C CA . GLN A 1 292 ? -4.001 1.322 -9.499 1.00 89.56 292 GLN A CA 1
ATOM 2295 C C . GLN A 1 292 ? -4.690 1.656 -10.828 1.00 89.56 292 GLN A C 1
ATOM 2297 O O . GLN A 1 292 ? -4.023 1.804 -11.850 1.00 89.56 292 GLN A O 1
ATOM 2302 N N . LYS A 1 293 ? -6.015 1.839 -10.834 1.00 90.75 293 LYS A N 1
ATOM 2303 C CA . LYS A 1 293 ? -6.762 2.215 -12.043 1.00 90.75 293 LYS A CA 1
ATOM 2304 C C . LYS A 1 293 ? -6.291 3.551 -12.624 1.00 90.75 293 LYS A C 1
ATOM 2306 O O . LYS A 1 293 ? -6.109 3.654 -13.836 1.00 90.75 293 LYS A O 1
ATOM 2311 N N . TRP A 1 294 ? -6.074 4.561 -11.779 1.00 91.12 294 TRP A N 1
ATOM 2312 C CA . TRP A 1 294 ? -5.525 5.848 -12.219 1.00 91.12 294 TRP A CA 1
ATOM 2313 C C . TRP A 1 294 ? -4.103 5.707 -12.758 1.00 91.12 294 TRP A C 1
ATOM 2315 O O . TRP A 1 294 ? -3.787 6.300 -13.784 1.00 91.12 294 TRP A O 1
ATOM 2325 N N . LEU A 1 295 ? -3.262 4.898 -12.107 1.00 93.44 295 LEU A N 1
ATOM 2326 C CA . LEU A 1 295 ? -1.901 4.641 -12.571 1.00 93.44 295 LEU A CA 1
ATOM 2327 C C . LEU A 1 295 ? -1.883 3.968 -13.951 1.00 93.44 295 LEU A C 1
ATOM 2329 O O . LEU A 1 295 ? -1.106 4.365 -14.815 1.00 93.44 295 LEU A O 1
ATOM 2333 N N . LEU A 1 296 ? -2.761 2.987 -14.180 1.00 92.06 296 LEU A N 1
ATOM 2334 C CA . LEU A 1 296 ? -2.898 2.320 -15.477 1.00 92.06 296 LEU A CA 1
ATOM 2335 C C . LEU A 1 296 ? -3.339 3.281 -16.576 1.00 92.06 296 LEU A C 1
ATOM 2337 O O . LEU A 1 296 ? -2.842 3.197 -17.698 1.00 92.06 296 LEU A O 1
ATOM 2341 N N . TRP A 1 297 ? -4.258 4.190 -16.257 1.00 92.06 297 TRP A N 1
ATOM 2342 C CA . TRP A 1 297 ? -4.683 5.214 -17.200 1.00 92.06 297 TRP A CA 1
ATOM 2343 C C . TRP A 1 297 ? -3.540 6.183 -17.524 1.00 92.06 297 TRP A C 1
ATOM 2345 O O . TRP A 1 297 ? -3.295 6.465 -18.694 1.00 92.06 297 TRP A O 1
ATOM 2355 N N . ASP A 1 298 ? -2.775 6.620 -16.520 1.00 93.62 298 ASP A N 1
ATOM 2356 C CA . ASP A 1 298 ? -1.583 7.446 -16.740 1.00 93.62 298 ASP A CA 1
ATOM 2357 C C . ASP A 1 298 ? -0.550 6.725 -17.618 1.00 93.62 298 ASP A C 1
ATOM 2359 O O . ASP A 1 298 ? 0.019 7.339 -18.519 1.00 93.62 298 ASP A O 1
ATOM 2363 N N . ALA A 1 299 ? -0.339 5.421 -17.410 1.00 93.12 299 ALA A N 1
ATOM 2364 C CA . ALA A 1 299 ? 0.554 4.603 -18.230 1.00 93.12 299 ALA A CA 1
ATOM 2365 C C . ALA A 1 299 ? 0.126 4.588 -19.706 1.00 93.12 299 ALA A C 1
ATOM 2367 O O . ALA A 1 299 ? 0.948 4.816 -20.593 1.00 93.12 299 ALA A O 1
ATOM 2368 N N . GLU A 1 300 ? -1.166 4.379 -19.973 1.00 92.44 300 GLU A N 1
ATOM 2369 C CA . GLU A 1 300 ? -1.724 4.394 -21.330 1.00 92.44 300 GLU A CA 1
ATOM 2370 C C . GLU A 1 300 ? -1.540 5.757 -22.005 1.00 92.44 300 GLU A C 1
ATOM 2372 O O . GLU A 1 300 ? -1.139 5.821 -23.170 1.00 92.44 300 GLU A O 1
ATOM 2377 N N . GLN A 1 301 ? -1.786 6.850 -21.274 1.00 92.69 301 GLN A N 1
ATOM 2378 C CA . GLN A 1 301 ? -1.575 8.205 -21.785 1.00 92.69 301 GLN A CA 1
ATOM 2379 C C . GLN A 1 301 ? -0.089 8.482 -22.048 1.00 92.69 301 GLN A C 1
ATOM 2381 O O . GLN A 1 301 ? 0.251 9.035 -23.094 1.00 92.69 301 GLN A O 1
ATOM 2386 N N . MET A 1 302 ? 0.813 8.055 -21.158 1.00 91.44 302 MET A N 1
ATOM 2387 C CA . MET A 1 302 ? 2.261 8.173 -21.363 1.00 91.44 302 MET A CA 1
ATOM 2388 C C . MET A 1 302 ? 2.710 7.409 -22.613 1.00 91.44 302 MET A C 1
ATOM 2390 O O . MET A 1 302 ? 3.386 7.977 -23.468 1.00 91.44 302 MET A O 1
ATOM 2394 N N . GLN A 1 303 ? 2.281 6.157 -22.778 1.00 89.62 303 GLN A N 1
ATOM 2395 C CA . GLN A 1 303 ? 2.602 5.351 -23.960 1.00 89.62 303 GLN A CA 1
ATOM 2396 C C . GLN A 1 303 ? 1.988 5.926 -25.246 1.00 89.62 303 GLN A C 1
ATOM 2398 O O . GLN A 1 303 ? 2.566 5.800 -26.328 1.00 89.62 303 GLN A O 1
ATOM 2403 N N . ALA A 1 304 ? 0.812 6.554 -25.171 1.00 90.31 304 ALA A N 1
ATOM 2404 C CA . ALA A 1 304 ? 0.240 7.283 -26.298 1.00 90.31 304 ALA A CA 1
ATOM 2405 C C . ALA A 1 304 ? 1.108 8.492 -26.675 1.00 90.31 304 ALA A C 1
ATOM 2407 O O . ALA A 1 304 ? 1.413 8.657 -27.853 1.00 90.31 304 ALA A O 1
ATOM 2408 N N . LEU A 1 305 ? 1.557 9.290 -25.699 1.00 89.69 305 LEU A N 1
ATOM 2409 C CA . LEU A 1 305 ? 2.446 10.436 -25.928 1.00 89.69 305 LEU A CA 1
ATOM 2410 C C . LEU A 1 305 ? 3.784 10.020 -26.551 1.00 89.69 305 LEU A C 1
ATOM 2412 O O . LEU A 1 305 ? 4.225 10.663 -27.499 1.00 89.69 305 LEU A O 1
ATOM 2416 N N . MET A 1 306 ? 4.383 8.916 -26.095 1.00 86.81 306 MET A N 1
ATOM 2417 C CA . MET A 1 306 ? 5.611 8.376 -26.697 1.00 86.81 306 MET A CA 1
ATOM 2418 C C . MET A 1 306 ? 5.423 8.042 -28.186 1.00 86.81 306 MET A C 1
ATOM 2420 O O . MET A 1 306 ? 6.265 8.370 -29.012 1.00 86.81 306 MET A O 1
ATOM 2424 N N . ARG A 1 307 ? 4.274 7.473 -28.570 1.00 85.12 307 ARG A N 1
ATOM 2425 C CA . ARG A 1 307 ? 3.971 7.176 -29.983 1.00 85.12 307 ARG A CA 1
ATOM 2426 C C . ARG A 1 307 ? 3.813 8.424 -30.854 1.00 85.12 307 ARG A C 1
ATOM 2428 O O . ARG A 1 307 ? 3.946 8.335 -32.071 1.00 85.12 307 ARG A O 1
ATOM 2435 N N . TRP A 1 308 ? 3.492 9.575 -30.263 1.00 83.94 308 TRP A N 1
ATOM 2436 C CA . TRP A 1 308 ? 3.463 10.849 -30.986 1.00 83.94 308 TRP A CA 1
ATOM 2437 C C . TRP A 1 308 ? 4.856 11.420 -31.216 1.00 83.94 308 TRP A C 1
ATOM 2439 O O . TRP A 1 308 ? 5.057 12.076 -32.229 1.00 83.94 308 TRP A O 1
ATOM 2449 N N . THR A 1 309 ? 5.800 11.167 -30.309 1.00 78.69 309 THR A N 1
ATOM 2450 C CA . THR A 1 309 ? 7.197 11.590 -30.474 1.00 78.69 309 THR A CA 1
ATOM 2451 C C . THR A 1 309 ? 7.985 10.707 -31.441 1.00 78.69 309 THR A C 1
ATOM 2453 O O . THR A 1 309 ? 9.049 11.112 -31.885 1.00 78.69 309 THR A O 1
ATOM 2456 N N . ASP A 1 310 ? 7.468 9.524 -31.786 1.00 68.00 310 ASP A N 1
ATOM 2457 C CA . ASP A 1 310 ?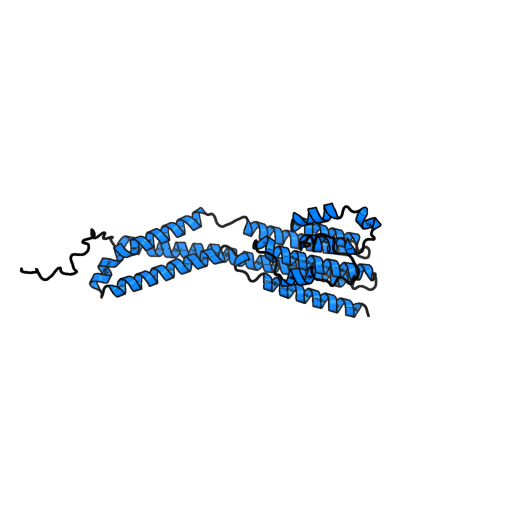 8.069 8.614 -32.773 1.00 68.00 310 ASP A CA 1
ATOM 2458 C C . ASP A 1 310 ? 7.854 9.074 -34.241 1.00 68.00 310 ASP A C 1
ATOM 2460 O O . ASP A 1 310 ? 8.398 8.456 -35.155 1.00 68.00 310 ASP A O 1
ATOM 2464 N N . LYS A 1 311 ? 7.036 10.113 -34.493 1.00 58.81 311 LYS A N 1
ATOM 2465 C CA . LYS A 1 311 ? 6.683 10.626 -35.834 1.00 58.81 311 LYS A CA 1
ATOM 2466 C C . LYS A 1 311 ? 7.369 11.947 -36.153 1.00 58.81 311 LYS A C 1
ATOM 2468 O O . LYS A 1 311 ? 7.738 12.112 -37.337 1.00 58.81 311 LYS A O 1
#

Organism: NCBI:txid49252

pLDDT: mean 81.58, std 17.29, range [30.3, 96.81]

Secondary structure (DSSP, 8-state):
-PPPP---TT-S---------SHHHHHHHHHHHHHHHHHHHHHHHHHHHHHHHHHHHHHHHHHHHHHHHHHHTSTTS-HHHHHHHHHHHHHHHHHHHHIIIIIHH-S---HHHHHHHH----S-----S-S------HHHHHHHHHTTGGGS-HHHHHHTTHHHHHHHHHT--HHHHHHHHHHHHHHH-TTS-HHHHHHHHHHHHHHHHHHHHHHHHHHSPPPHHHHHHHHHHHHHHHHHHHHHHHHHHHHHS-HHHHHHHHHHHHHHHHHHHHHHHHHHSHHHHS-HHHHHHHHHHHHHHHHHHHHHHT-